Protein AF-A0A257M5D8-F1 (afdb_monomer_lite)

Foldseek 3Di:
DDDDDDDDDDDPDDDPDDDPPPPDPDDDDDDPPPDDDPDDPPPDDPDDDDDDDDDPDDDDDDPDDDDDDDDDDDDDDDDDDDDDDDDDDDDDDDDDDDDDDDDDDDDDDDDDDPDPDDPVVVVLVVLQVVLCVVQVHPDRDDLVRLLVSLCVAPFFPDKDKDDLVVVVVVVVVCVVCCVVVVNSDDDWDDDVPWTWDWDDDPSIIMTTTGDVDHDPCSSVVVNSSRNNSVVND

Secondary structure (DSSP, 8-state):
------S----S----PPPS-----------TT-------TT----------------PPPP-----------------------PPPP----PPP-PPP-PPPPPPP-PPPPPPPPPHHHHHHHHHHHHHHHHHT-SS---HHHHHHHHTTSTTEEEEEEPPHHHHHHHHHHHHHHIIIIITTPPP-EEETTEEEEEEEETTEEEEEEESSSPPTTHHHHHHHHHHHHTT--

Sequence (233 aa):
MNTSRGIFETFPGQAPAASPFTVVPEPAPASPFAQARPDSPFAMADDTNGARALEPGKPAKLPDKRRVGDTPFQVADAKEGFGYGPQPAAPSTPVPVAQAAPAPPPAQAAAPAPQPTTPESDSFSIRQLELRAIFGVDREMNHDEIIQRSRALPGIRHIARVGTQDIAAIEAIKHVLANLGFGGGGLKLYAGSVPVDFIREGSVLLAVQTDGGFAPGVRETLMIVARELGRTA

pLDDT: mean 70.25, std 19.99, range [37.53, 95.88]

Radius of gyration: 39.6 Å; chains: 1; bounding box: 52×111×122 Å

Structure (mmCIF, N/CA/C/O backbone):
data_AF-A0A257M5D8-F1
#
_entry.id   AF-A0A257M5D8-F1
#
loop_
_atom_site.group_PDB
_atom_site.id
_atom_site.type_symbol
_atom_site.label_atom_id
_atom_site.label_alt_id
_atom_site.label_comp_id
_atom_site.label_asym_id
_atom_site.label_entity_id
_atom_site.label_seq_id
_atom_site.pdbx_PDB_ins_code
_atom_site.Cartn_x
_atom_site.Cartn_y
_atom_site.Cartn_z
_atom_site.occupancy
_atom_site.B_iso_or_equiv
_atom_site.auth_seq_id
_atom_site.auth_comp_id
_atom_site.auth_asym_id
_atom_site.auth_atom_id
_atom_site.pdbx_PDB_model_num
ATOM 1 N N . MET A 1 1 ? 10.918 26.665 -62.671 1.00 44.16 1 MET A N 1
ATOM 2 C CA . MET A 1 1 ? 12.134 25.869 -62.405 1.00 44.16 1 MET A CA 1
ATOM 3 C C . MET A 1 1 ? 11.890 25.057 -61.147 1.00 44.16 1 MET A C 1
ATOM 5 O O . MET A 1 1 ? 11.763 25.657 -60.093 1.00 44.16 1 MET A O 1
ATOM 9 N N . ASN A 1 2 ? 11.745 23.737 -61.262 1.00 40.31 2 ASN A N 1
ATOM 10 C CA . ASN A 1 2 ? 12.013 22.816 -60.159 1.00 40.31 2 ASN A CA 1
ATOM 11 C C . ASN A 1 2 ? 12.236 21.423 -60.750 1.00 40.31 2 ASN A C 1
ATOM 13 O O . ASN A 1 2 ? 11.319 20.793 -61.273 1.00 40.31 2 ASN A O 1
ATOM 17 N N . THR A 1 3 ? 13.494 21.010 -60.718 1.00 58.28 3 THR A N 1
ATOM 18 C CA . THR A 1 3 ? 13.998 19.725 -61.190 1.00 58.28 3 THR A CA 1
ATOM 19 C C . THR A 1 3 ? 14.661 19.040 -60.000 1.00 58.28 3 THR A C 1
ATOM 21 O O . THR A 1 3 ? 15.327 19.722 -59.223 1.00 58.28 3 THR A O 1
ATOM 24 N N . SER A 1 4 ? 14.540 17.707 -59.962 1.00 54.16 4 SER A N 1
ATOM 25 C CA . SER A 1 4 ? 15.299 16.707 -59.174 1.00 54.16 4 SER A CA 1
ATOM 26 C C . SER A 1 4 ? 14.447 16.049 -58.083 1.00 54.16 4 SER A C 1
ATOM 28 O O . SER A 1 4 ? 14.188 16.658 -57.057 1.00 54.16 4 SER A O 1
ATOM 30 N N . ARG A 1 5 ? 13.767 14.916 -58.324 1.00 59.12 5 ARG A N 1
ATOM 31 C CA . ARG A 1 5 ? 14.198 13.534 -58.671 1.00 59.12 5 ARG A CA 1
ATOM 32 C C . ARG A 1 5 ? 15.020 12.822 -57.588 1.00 59.12 5 ARG A C 1
ATOM 34 O O . ARG A 1 5 ? 16.150 13.206 -57.327 1.00 59.12 5 ARG A O 1
ATOM 41 N N . GLY A 1 6 ? 14.463 11.684 -57.158 1.00 52.34 6 GLY A N 1
ATOM 42 C CA . GLY A 1 6 ? 15.152 10.520 -56.589 1.00 52.34 6 GLY A CA 1
ATOM 43 C C . GLY A 1 6 ? 14.917 10.368 -55.093 1.00 52.34 6 GLY A C 1
ATOM 44 O O . GLY A 1 6 ? 15.298 11.288 -54.392 1.00 52.34 6 GLY A O 1
ATOM 45 N N . ILE A 1 7 ? 14.237 9.287 -54.652 1.00 63.44 7 ILE A N 1
ATOM 46 C CA . ILE A 1 7 ? 14.821 8.153 -53.874 1.00 63.44 7 ILE A CA 1
ATOM 47 C C . ILE A 1 7 ? 13.882 6.911 -53.819 1.00 63.44 7 ILE A C 1
ATOM 49 O O . ILE A 1 7 ? 14.322 5.842 -53.426 1.00 63.44 7 ILE A O 1
ATOM 53 N N . PHE A 1 8 ? 12.610 6.963 -54.238 1.00 55.31 8 PHE A N 1
ATOM 54 C CA . PHE A 1 8 ? 11.756 5.755 -54.230 1.00 55.31 8 PHE A CA 1
ATOM 55 C C . PHE A 1 8 ? 11.808 4.999 -55.564 1.00 55.31 8 PHE A C 1
ATOM 57 O O . PHE A 1 8 ? 10.882 5.044 -56.373 1.00 55.31 8 PHE A O 1
ATOM 64 N N . GLU A 1 9 ? 12.926 4.307 -55.791 1.00 54.81 9 GLU A N 1
ATOM 65 C CA . GLU A 1 9 ? 12.997 3.186 -56.731 1.00 54.81 9 GLU A CA 1
ATOM 66 C C . GLU A 1 9 ? 12.020 2.096 -56.277 1.00 54.81 9 GLU A C 1
ATOM 68 O O . GLU A 1 9 ? 12.191 1.446 -55.247 1.00 54.81 9 GLU A O 1
ATOM 73 N N . THR A 1 10 ? 10.949 1.928 -57.047 1.00 56.25 10 THR A N 1
ATOM 74 C CA . THR A 1 10 ? 9.997 0.831 -56.888 1.00 56.25 10 THR A CA 1
ATOM 75 C C . THR A 1 10 ? 10.552 -0.361 -57.661 1.00 56.25 10 THR A C 1
ATOM 77 O O . THR A 1 10 ? 10.589 -0.325 -58.889 1.00 56.25 10 THR A O 1
ATOM 80 N N . PHE A 1 11 ? 11.010 -1.401 -56.964 1.00 55.12 11 PHE A N 1
ATOM 81 C CA . PHE A 1 11 ? 11.394 -2.669 -57.588 1.00 55.12 11 PHE A CA 1
ATOM 82 C C . PHE A 1 11 ? 10.134 -3.451 -58.004 1.00 55.12 11 PHE A C 1
ATOM 84 O O . PHE A 1 11 ? 9.315 -3.771 -57.139 1.00 55.12 11 PHE A O 1
ATOM 91 N N . PRO A 1 12 ? 9.955 -3.817 -59.286 1.00 50.91 12 PRO A N 1
ATOM 92 C CA . PRO A 1 12 ? 8.919 -4.754 -59.692 1.00 50.91 12 PRO A CA 1
ATOM 93 C C . PRO A 1 12 ? 9.495 -6.173 -59.626 1.00 50.91 12 PRO A C 1
ATOM 95 O O . PRO A 1 12 ? 10.298 -6.559 -60.472 1.00 50.91 12 PRO A O 1
ATOM 98 N N . GLY A 1 13 ? 9.117 -6.962 -58.617 1.00 57.31 13 GLY A N 1
ATOM 99 C CA . GLY A 1 13 ? 9.567 -8.359 -58.587 1.00 57.31 13 GLY A CA 1
ATOM 100 C C . GLY A 1 13 ? 9.387 -9.167 -57.309 1.00 57.31 13 GLY A C 1
ATOM 101 O O . GLY A 1 13 ? 9.921 -10.270 -57.248 1.00 57.31 13 GLY A O 1
ATOM 102 N N . GLN A 1 14 ? 8.659 -8.689 -56.298 1.00 51.28 14 GLN A N 1
ATOM 103 C CA . GLN A 1 14 ? 8.419 -9.493 -55.101 1.00 51.28 14 GLN A CA 1
ATOM 104 C C . GLN A 1 14 ? 7.029 -10.129 -55.162 1.00 51.28 14 GLN A C 1
ATOM 106 O O . GLN A 1 14 ? 6.007 -9.463 -55.012 1.00 51.28 14 GLN A O 1
ATOM 111 N N . ALA A 1 15 ? 7.017 -11.436 -55.431 1.00 60.66 15 ALA A N 1
ATOM 112 C CA . ALA A 1 15 ? 5.861 -12.303 -55.252 1.00 60.66 15 ALA A CA 1
ATOM 113 C C . ALA A 1 15 ? 5.271 -12.117 -53.840 1.00 60.66 15 ALA A C 1
ATOM 115 O O . ALA A 1 15 ? 6.028 -11.816 -52.911 1.00 60.66 15 ALA A O 1
ATOM 116 N N . PRO A 1 16 ? 3.950 -12.295 -53.647 1.00 55.34 16 PRO A N 1
ATOM 117 C CA . PRO A 1 16 ? 3.344 -12.158 -52.332 1.00 55.34 16 PRO A CA 1
ATOM 118 C C . PRO A 1 16 ? 3.965 -13.190 -51.388 1.00 55.34 16 PRO A C 1
ATOM 120 O O . PRO A 1 16 ? 3.694 -14.387 -51.478 1.00 55.34 16 PRO A O 1
ATOM 123 N N . ALA A 1 17 ? 4.831 -12.715 -50.493 1.00 56.09 17 ALA A N 1
ATOM 124 C CA . ALA A 1 17 ? 5.284 -13.489 -49.358 1.00 56.09 17 ALA A CA 1
ATOM 125 C C . ALA A 1 17 ? 4.043 -13.830 -48.532 1.00 56.09 17 ALA A C 1
ATOM 127 O O . ALA A 1 17 ? 3.308 -12.943 -48.091 1.00 56.09 17 ALA A O 1
ATOM 128 N N . ALA A 1 18 ? 3.795 -15.131 -48.407 1.00 54.94 18 ALA A N 1
ATOM 129 C CA . ALA A 1 18 ? 2.727 -15.694 -47.611 1.00 54.94 18 ALA A CA 1
ATOM 130 C C . ALA A 1 18 ? 2.693 -15.031 -46.229 1.00 54.94 18 ALA A C 1
ATOM 132 O O . ALA A 1 18 ? 3.709 -14.909 -45.542 1.00 54.94 18 ALA A O 1
ATOM 133 N N . SER A 1 19 ? 1.506 -14.578 -45.847 1.00 53.59 19 SER A N 1
ATOM 134 C CA . SER A 1 19 ? 1.235 -14.002 -44.542 1.00 53.59 19 SER A CA 1
ATOM 135 C C . SER A 1 19 ? 1.663 -14.979 -43.432 1.00 53.59 19 SER A C 1
ATOM 137 O O . SER A 1 19 ? 1.206 -16.124 -43.430 1.00 53.59 19 SER A O 1
ATOM 139 N N . PRO A 1 20 ? 2.472 -14.555 -42.444 1.00 61.31 20 PRO A N 1
ATOM 140 C CA . PRO A 1 20 ? 2.874 -15.406 -41.318 1.00 61.31 20 PRO A CA 1
ATOM 141 C C . PRO A 1 20 ? 1.740 -15.646 -40.302 1.00 61.31 20 PRO A C 1
ATOM 143 O O . PRO A 1 20 ? 1.939 -16.326 -39.304 1.00 61.31 20 PRO A O 1
ATOM 146 N N . PHE A 1 21 ? 0.538 -15.119 -40.558 1.00 55.75 21 PHE A N 1
ATOM 147 C CA . PHE A 1 21 ? -0.659 -15.296 -39.730 1.00 55.75 21 PHE A CA 1
ATOM 148 C C . PHE A 1 21 ? -1.606 -16.361 -40.291 1.00 55.75 21 PHE A C 1
ATOM 150 O O . PHE A 1 21 ? -2.826 -16.215 -40.236 1.00 55.75 21 PHE A O 1
ATOM 157 N N . THR A 1 22 ? -1.057 -17.447 -40.838 1.00 55.44 22 THR A N 1
ATOM 158 C CA . THR A 1 22 ? -1.880 -18.634 -41.081 1.00 55.44 22 THR A CA 1
ATOM 159 C C . THR A 1 22 ? -2.106 -19.311 -39.735 1.00 55.44 22 THR A C 1
ATOM 161 O O . THR A 1 22 ? -1.244 -20.027 -39.232 1.00 55.44 22 THR A O 1
ATOM 164 N N . VAL A 1 23 ? -3.265 -19.040 -39.133 1.00 59.44 23 VAL A N 1
ATOM 165 C CA . VAL A 1 23 ? -3.806 -19.828 -38.026 1.00 59.44 23 VAL A CA 1
ATOM 166 C C . VAL A 1 23 ? -4.033 -21.235 -38.566 1.00 59.44 23 VAL A C 1
ATOM 168 O O . VAL A 1 23 ? -5.001 -21.496 -39.278 1.00 59.44 23 VAL A O 1
ATOM 171 N N . VAL A 1 24 ? -3.095 -22.130 -38.272 1.00 60.81 24 VAL A N 1
ATOM 172 C CA . VAL A 1 24 ? -3.308 -23.570 -38.377 1.00 60.81 24 VAL A CA 1
ATOM 173 C C . VAL A 1 24 ? -4.378 -23.917 -37.338 1.00 60.81 24 VAL A C 1
ATOM 175 O O . VAL A 1 24 ? -4.155 -23.650 -36.156 1.00 60.81 24 VAL A O 1
ATOM 178 N N . PRO A 1 25 ? -5.540 -24.476 -37.718 1.00 56.19 25 PRO A N 1
ATOM 179 C CA . PRO A 1 25 ? -6.415 -25.110 -36.748 1.00 56.19 25 PRO A CA 1
ATOM 180 C C . PRO A 1 25 ? -5.698 -26.361 -36.235 1.00 56.19 25 PRO A C 1
ATOM 182 O O . PRO A 1 25 ? -5.670 -27.405 -36.886 1.00 56.19 25 PRO A O 1
ATOM 185 N N . GLU A 1 26 ? -5.050 -26.211 -35.085 1.00 48.19 26 GLU A N 1
ATOM 186 C CA . GLU A 1 26 ? -4.488 -27.304 -34.304 1.00 48.19 26 GLU A CA 1
ATOM 187 C C . GLU A 1 26 ? -5.628 -28.263 -33.915 1.00 48.19 26 GLU A C 1
ATOM 189 O O . GLU A 1 26 ? -6.635 -27.819 -33.351 1.00 48.19 26 GLU A O 1
ATOM 194 N N . PRO A 1 27 ? -5.539 -29.567 -34.234 1.00 64.31 27 PRO A N 1
ATOM 195 C CA . PRO A 1 27 ? -6.496 -30.532 -33.722 1.00 64.31 27 PRO A CA 1
ATOM 196 C C . PRO A 1 27 ? -6.338 -30.598 -32.203 1.00 64.31 27 PRO A C 1
ATOM 198 O O . PRO A 1 27 ? -5.251 -30.865 -31.696 1.00 64.31 27 PRO A O 1
ATOM 201 N N . ALA A 1 28 ? -7.437 -30.337 -31.498 1.00 56.94 28 ALA A N 1
ATOM 202 C CA . ALA A 1 28 ? -7.511 -30.326 -30.046 1.00 56.94 28 ALA A CA 1
ATOM 203 C C . ALA A 1 28 ? -6.742 -31.510 -29.424 1.00 56.94 28 ALA A C 1
ATOM 205 O O . ALA A 1 28 ? -7.083 -32.665 -29.707 1.00 56.94 28 ALA A O 1
ATOM 206 N N . PRO A 1 29 ? -5.749 -31.273 -28.546 1.00 63.53 29 PRO A N 1
ATOM 207 C CA . PRO A 1 29 ? -5.238 -32.337 -27.706 1.00 63.53 29 PRO A CA 1
ATOM 208 C C . PRO A 1 29 ? -6.370 -32.769 -26.773 1.00 63.53 29 PRO A C 1
ATOM 210 O O . PRO A 1 29 ? -6.861 -31.996 -25.946 1.00 63.53 29 PRO A O 1
ATOM 213 N N . ALA A 1 30 ? -6.808 -34.017 -26.943 1.00 60.34 30 ALA A N 1
ATOM 214 C CA . ALA A 1 30 ? -7.707 -34.692 -26.027 1.00 60.34 30 ALA A CA 1
ATOM 215 C C . ALA A 1 30 ? -7.214 -34.466 -24.593 1.00 60.34 30 ALA A C 1
ATOM 217 O O . ALA A 1 30 ? -6.089 -34.820 -24.241 1.00 60.34 30 ALA A O 1
ATOM 218 N N . SER A 1 31 ? -8.053 -33.828 -23.779 1.00 63.50 31 SER A N 1
ATOM 219 C CA . SER A 1 31 ? -7.769 -33.579 -22.374 1.00 63.50 31 SER A CA 1
ATOM 220 C C . SER A 1 31 ? -7.485 -34.909 -21.660 1.00 63.50 31 SER A C 1
ATOM 222 O O . SER A 1 31 ? -8.378 -35.756 -21.600 1.00 63.50 31 SER A O 1
ATOM 224 N N . PRO A 1 32 ? -6.304 -35.109 -21.049 1.00 58.75 32 PRO A N 1
ATOM 225 C CA . PRO A 1 32 ? -6.019 -36.322 -20.278 1.00 58.75 32 PRO A CA 1
ATOM 226 C C . PRO A 1 32 ? -6.748 -36.362 -18.922 1.00 58.75 32 PRO A C 1
ATOM 228 O O . PRO A 1 32 ? -6.609 -37.326 -18.178 1.00 58.75 32 PRO A O 1
ATOM 231 N N . PHE A 1 33 ? -7.539 -35.337 -18.590 1.00 54.94 33 PHE A N 1
ATOM 232 C CA . PHE A 1 33 ? -8.283 -35.251 -17.329 1.00 54.94 33 PHE A CA 1
ATOM 233 C C . PHE A 1 33 ? -9.731 -35.749 -17.415 1.00 54.94 33 PHE A C 1
ATOM 235 O O . PHE A 1 33 ? -10.426 -35.777 -16.404 1.00 54.94 33 PHE A O 1
ATOM 242 N N . ALA A 1 34 ? -10.181 -36.222 -18.580 1.00 58.09 34 ALA A N 1
ATOM 243 C CA . ALA A 1 34 ? -11.451 -36.932 -18.711 1.00 58.09 34 ALA A CA 1
ATOM 244 C C . ALA A 1 34 ? -11.256 -38.450 -18.530 1.00 58.09 34 ALA A C 1
ATOM 246 O O . ALA A 1 34 ? -11.542 -39.246 -19.420 1.00 58.09 34 ALA A O 1
ATOM 247 N N . GLN A 1 35 ? -10.760 -38.858 -17.361 1.00 55.59 35 GLN A N 1
ATOM 248 C CA . GLN A 1 35 ? -10.938 -40.217 -16.849 1.00 55.59 35 GLN A CA 1
ATOM 249 C C . GLN A 1 35 ? -11.392 -40.124 -15.394 1.00 55.59 35 GLN A C 1
ATOM 251 O O . GLN A 1 35 ? -10.588 -40.080 -14.464 1.00 55.59 35 GLN A O 1
ATOM 256 N N . ALA A 1 36 ? -12.712 -40.092 -15.209 1.00 54.97 36 ALA A N 1
ATOM 257 C CA . ALA A 1 36 ? -13.331 -40.416 -13.936 1.00 54.97 36 ALA A CA 1
ATOM 258 C C . ALA A 1 36 ? -12.977 -41.873 -13.602 1.00 54.97 36 ALA A C 1
ATOM 260 O O . ALA A 1 36 ? -13.492 -42.804 -14.219 1.00 54.97 36 ALA A O 1
ATOM 261 N N . ARG A 1 37 ? -12.045 -42.065 -12.665 1.00 54.44 37 ARG A N 1
ATOM 262 C CA . ARG A 1 37 ? -11.790 -43.358 -12.024 1.00 54.44 37 ARG A CA 1
ATOM 263 C C . ARG A 1 37 ? -12.775 -43.507 -10.859 1.00 54.44 37 ARG A C 1
ATOM 265 O O . ARG A 1 37 ? -12.681 -42.712 -9.924 1.00 54.44 37 ARG A O 1
ATOM 272 N N . PRO A 1 38 ? -13.701 -44.478 -10.882 1.00 56.31 38 PRO A N 1
ATOM 273 C CA . PRO A 1 38 ? -14.687 -44.670 -9.826 1.00 56.31 38 PRO A CA 1
ATOM 274 C C . PRO A 1 38 ? -14.182 -45.653 -8.758 1.00 56.31 38 PRO A C 1
ATOM 276 O O . PRO A 1 38 ? -14.872 -46.608 -8.443 1.00 56.31 38 PRO A O 1
ATOM 279 N N . ASP A 1 39 ? -12.986 -45.437 -8.204 1.00 56.16 39 ASP A N 1
ATOM 280 C CA . ASP A 1 39 ? -12.453 -46.284 -7.123 1.00 56.16 39 ASP A CA 1
ATOM 281 C C . ASP A 1 39 ? -11.541 -45.471 -6.192 1.00 56.16 39 ASP A C 1
ATOM 283 O O . ASP A 1 39 ? -10.323 -45.648 -6.144 1.00 56.16 39 ASP A O 1
ATOM 287 N N . SER A 1 40 ? -12.136 -44.527 -5.457 1.00 51.88 40 SER A N 1
ATOM 288 C CA . SER A 1 40 ? -11.481 -43.895 -4.308 1.00 51.88 40 SER A CA 1
ATOM 289 C C . SER A 1 40 ? -12.259 -44.224 -3.027 1.00 51.88 40 SER A C 1
ATOM 291 O O . SER A 1 40 ? -13.410 -43.804 -2.898 1.00 51.88 40 SER A O 1
ATOM 293 N N . PRO A 1 41 ? -11.656 -44.937 -2.056 1.00 64.31 41 PRO A N 1
ATOM 294 C CA . PRO A 1 41 ? -12.305 -45.379 -0.816 1.00 64.31 41 PRO A CA 1
ATOM 295 C C . PRO A 1 41 ? -12.487 -44.264 0.233 1.00 64.31 41 PRO A C 1
ATOM 297 O O . PRO A 1 41 ? -12.767 -44.547 1.394 1.00 64.31 41 PRO A O 1
ATOM 300 N N . PHE A 1 42 ? -12.333 -42.995 -0.154 1.00 53.72 42 PHE A N 1
ATOM 301 C CA . PHE A 1 42 ? -12.483 -41.832 0.729 1.00 53.72 42 PHE A CA 1
ATOM 302 C C . PHE A 1 42 ? -13.721 -40.981 0.414 1.00 53.72 42 PHE A C 1
ATOM 304 O O . PHE A 1 42 ? -13.812 -39.840 0.865 1.00 53.72 42 PHE A O 1
ATOM 311 N N . ALA A 1 43 ? -14.697 -41.529 -0.319 1.00 51.28 43 ALA A N 1
ATOM 312 C CA . ALA A 1 43 ? -16.034 -40.948 -0.413 1.00 51.28 43 ALA A CA 1
ATOM 313 C C . ALA A 1 43 ? -16.760 -41.094 0.940 1.00 51.28 43 ALA A C 1
ATOM 315 O O . ALA A 1 43 ? -17.568 -41.997 1.148 1.00 51.28 43 ALA A O 1
ATOM 316 N N . MET A 1 44 ? -16.424 -40.220 1.890 1.00 50.66 44 MET A N 1
ATOM 317 C CA . MET A 1 44 ? -17.220 -39.999 3.093 1.00 50.66 44 MET A CA 1
ATOM 318 C C . MET A 1 44 ? -18.527 -39.318 2.676 1.00 50.66 44 MET A C 1
ATOM 320 O O . MET A 1 44 ? -18.525 -38.164 2.262 1.00 50.66 44 MET A O 1
ATOM 324 N N . ALA A 1 45 ? -19.589 -40.119 2.733 1.00 49.47 45 ALA A N 1
ATOM 325 C CA . ALA A 1 45 ? -21.005 -39.800 2.872 1.00 49.47 45 ALA A CA 1
ATOM 326 C C . ALA A 1 45 ? -21.418 -38.322 2.733 1.00 49.47 45 ALA A C 1
ATOM 328 O O . ALA A 1 45 ? -21.213 -37.502 3.627 1.00 49.47 45 ALA A O 1
ATOM 329 N N . ASP A 1 46 ? -22.131 -38.050 1.642 1.00 44.81 46 ASP A N 1
ATOM 330 C CA . ASP A 1 46 ? -23.216 -37.075 1.630 1.00 44.81 46 ASP A CA 1
ATOM 331 C C . ASP A 1 46 ? -24.381 -37.710 2.411 1.00 44.81 46 ASP A C 1
ATOM 333 O O . ASP A 1 46 ? -25.011 -38.657 1.937 1.00 44.81 46 ASP A O 1
ATOM 337 N N . ASP A 1 47 ? -24.595 -37.274 3.654 1.00 50.19 47 ASP A N 1
ATOM 338 C CA . ASP A 1 47 ? -25.744 -37.676 4.468 1.00 50.19 47 ASP A CA 1
ATOM 339 C C . ASP A 1 47 ? -26.739 -36.516 4.471 1.00 50.19 47 ASP A C 1
ATOM 341 O O . ASP A 1 47 ? -26.669 -35.561 5.253 1.00 50.19 47 ASP A O 1
ATOM 345 N N . THR A 1 48 ? -27.645 -36.567 3.501 1.00 50.09 48 THR A N 1
ATOM 346 C CA . THR A 1 48 ? -28.847 -35.754 3.506 1.00 50.09 48 THR A CA 1
ATOM 347 C C . THR A 1 48 ? -29.865 -36.392 4.452 1.00 50.09 48 THR A C 1
ATOM 349 O O . THR A 1 48 ? -30.233 -37.551 4.293 1.00 50.09 48 THR A O 1
ATOM 352 N N . ASN A 1 49 ? -30.448 -35.549 5.307 1.00 43.62 49 ASN A N 1
ATOM 353 C CA . ASN A 1 49 ? -31.790 -35.689 5.880 1.00 43.62 49 ASN A CA 1
ATOM 354 C C . ASN A 1 49 ? -31.931 -36.464 7.209 1.00 43.62 49 ASN A C 1
ATOM 356 O O . ASN A 1 49 ? -32.157 -37.669 7.261 1.00 43.62 49 ASN A O 1
ATOM 360 N N . GLY A 1 50 ? -31.974 -35.700 8.304 1.00 37.53 50 GLY A N 1
ATOM 361 C CA . GLY A 1 50 ? -32.402 -36.170 9.618 1.00 37.53 50 GLY A CA 1
ATOM 362 C C . GLY A 1 50 ? -32.952 -35.030 10.467 1.00 37.53 50 GLY A C 1
ATOM 363 O O . GLY A 1 50 ? -32.267 -34.507 11.341 1.00 37.53 50 GLY A O 1
ATOM 364 N N . ALA A 1 51 ? -34.202 -34.640 10.218 1.00 47.97 51 ALA A N 1
ATOM 365 C CA . ALA A 1 51 ? -34.964 -33.801 11.130 1.00 47.97 51 ALA A CA 1
ATOM 366 C C . ALA A 1 51 ? -35.031 -34.456 12.524 1.00 47.97 51 ALA A C 1
ATOM 368 O O . ALA A 1 51 ? -35.706 -35.467 12.722 1.00 47.97 51 ALA A O 1
ATOM 369 N N . ARG A 1 52 ? -34.371 -33.843 13.510 1.00 45.25 52 ARG A N 1
ATOM 370 C CA . ARG A 1 52 ? -34.702 -33.997 14.929 1.00 45.25 52 ARG A CA 1
ATOM 371 C C . ARG A 1 52 ? -34.796 -32.620 15.571 1.00 45.25 52 ARG A C 1
ATOM 373 O O . ARG A 1 52 ? -33.799 -31.990 15.897 1.00 45.25 52 ARG A O 1
ATOM 380 N N . ALA A 1 53 ? -36.037 -32.180 15.745 1.00 50.03 53 ALA A N 1
ATOM 381 C CA . ALA A 1 53 ? -36.408 -31.226 16.775 1.00 50.03 53 ALA A CA 1
ATOM 382 C C . ALA A 1 53 ? -36.065 -31.807 18.158 1.00 50.03 53 ALA A C 1
ATOM 384 O O . ALA A 1 53 ? -36.322 -32.989 18.372 1.00 50.03 53 ALA A O 1
ATOM 385 N N . LEU A 1 54 ? -35.473 -30.978 19.028 1.00 52.28 54 LEU A N 1
ATOM 386 C CA . LEU A 1 54 ? -35.285 -31.048 20.497 1.00 52.28 54 LEU A CA 1
ATOM 387 C C . LEU A 1 54 ? -34.269 -29.918 20.801 1.00 52.28 54 LEU A C 1
ATOM 389 O O . LEU A 1 54 ? -33.188 -29.937 20.232 1.00 52.28 54 LEU A O 1
ATOM 393 N N . GLU A 1 55 ? -34.421 -28.889 21.627 1.00 49.38 55 GLU A N 1
ATOM 394 C CA . GLU A 1 55 ? -35.406 -28.388 22.587 1.00 49.38 55 GLU A CA 1
ATOM 395 C C . GLU A 1 55 ? -34.890 -26.972 22.964 1.00 49.38 55 GLU A C 1
ATOM 397 O O . GLU A 1 55 ? -33.690 -26.827 23.233 1.00 49.38 55 GLU A O 1
ATOM 402 N N . PRO A 1 56 ? -35.718 -25.915 22.994 1.00 50.66 56 PRO A N 1
ATOM 403 C CA . PRO A 1 56 ? -35.317 -24.603 23.491 1.00 50.66 56 PRO A CA 1
ATOM 404 C C . PRO A 1 56 ? -35.498 -24.555 25.015 1.00 50.66 56 PRO A C 1
ATOM 406 O O . PRO A 1 56 ? -36.623 -24.482 25.495 1.00 50.66 56 PRO A O 1
ATOM 409 N N . GLY A 1 57 ? -34.414 -24.560 25.801 1.00 54.22 57 GLY A N 1
ATOM 410 C CA . GLY A 1 57 ? -34.561 -24.302 27.242 1.00 54.22 57 GLY A CA 1
ATOM 411 C C . GLY A 1 57 ? -33.518 -24.887 28.184 1.00 54.22 57 GLY A C 1
ATOM 412 O O . GLY A 1 57 ? -33.865 -25.660 29.073 1.00 54.22 57 GLY A O 1
ATOM 413 N N . LYS A 1 58 ? -32.253 -24.459 28.092 1.00 48.69 58 LYS A N 1
ATOM 414 C CA . LYS A 1 58 ? -31.319 -24.592 29.227 1.00 48.69 58 LYS A CA 1
ATOM 415 C C . LYS A 1 58 ? -30.532 -23.296 29.444 1.00 48.69 58 LYS A C 1
ATOM 417 O O . LYS A 1 58 ? -29.604 -23.034 28.683 1.00 48.69 58 LYS A O 1
ATOM 422 N N . PRO A 1 59 ? -30.857 -22.488 30.474 1.00 55.19 59 PRO A N 1
ATOM 423 C CA . PRO A 1 59 ? -29.977 -21.410 30.901 1.00 55.19 59 PRO A CA 1
ATOM 424 C C . PRO A 1 59 ? -28.712 -22.020 31.513 1.00 55.19 59 PRO A C 1
ATOM 426 O O . PRO A 1 59 ? -28.770 -22.765 32.497 1.00 55.19 59 PRO A O 1
ATOM 429 N N . ALA A 1 60 ? -27.559 -21.721 30.917 1.00 48.38 60 ALA A N 1
ATOM 430 C CA . ALA A 1 60 ? -26.273 -22.008 31.532 1.00 48.38 60 ALA A CA 1
ATOM 431 C C . ALA A 1 60 ? -26.172 -21.205 32.839 1.00 48.38 60 ALA A C 1
ATOM 433 O O . ALA A 1 60 ? -26.309 -19.982 32.855 1.00 48.38 60 ALA A O 1
ATOM 434 N N . LYS A 1 61 ? -26.000 -21.929 33.946 1.00 50.44 61 LYS A N 1
ATOM 435 C CA . LYS A 1 61 ? -25.918 -21.398 35.306 1.00 50.44 61 LYS A CA 1
ATOM 436 C C . LYS A 1 61 ? -24.724 -20.449 35.447 1.00 50.44 61 LYS A C 1
ATOM 438 O O . LYS A 1 61 ? -23.578 -20.873 35.324 1.00 50.44 61 LYS A O 1
ATOM 443 N N . LEU A 1 62 ? -25.023 -19.198 35.787 1.00 52.97 62 LEU A N 1
ATOM 444 C CA . LEU A 1 62 ? -24.114 -18.267 36.453 1.00 52.97 62 LEU A CA 1
ATOM 445 C C . LEU A 1 62 ? -23.609 -18.892 37.768 1.00 52.97 62 LEU A C 1
ATOM 447 O O . LEU A 1 62 ? -24.435 -19.329 38.576 1.00 52.97 62 LEU A O 1
ATOM 451 N N . PRO A 1 63 ? -22.300 -18.892 38.055 1.00 54.09 63 PRO A N 1
ATOM 452 C CA . PRO A 1 63 ? -21.834 -18.935 39.430 1.00 54.09 63 PRO A CA 1
ATOM 453 C C . PRO A 1 63 ? -21.978 -17.537 40.053 1.00 54.09 63 PRO A C 1
ATOM 455 O O . PRO A 1 63 ? -21.237 -16.611 39.736 1.00 54.09 63 PRO A O 1
ATOM 458 N N . ASP A 1 64 ? -22.960 -17.400 40.941 1.00 44.72 64 ASP A N 1
ATOM 459 C CA . ASP A 1 64 ? -23.155 -16.242 41.813 1.00 44.72 64 ASP A CA 1
ATOM 460 C C . ASP A 1 64 ? -22.275 -16.377 43.079 1.00 44.72 64 ASP A C 1
ATOM 462 O O . ASP A 1 64 ? -22.138 -17.463 43.647 1.00 44.72 64 ASP A O 1
ATOM 466 N N . LYS A 1 65 ? -21.723 -15.242 43.525 1.00 45.84 65 LYS A N 1
ATOM 467 C CA . LYS A 1 65 ? -21.154 -14.937 44.856 1.00 45.84 65 LYS A CA 1
ATOM 468 C C . LYS A 1 65 ? -20.022 -15.805 45.432 1.00 45.84 65 LYS A C 1
ATOM 470 O O . LYS A 1 65 ? -20.243 -16.809 46.109 1.00 45.84 65 LYS A O 1
ATOM 475 N N . ARG A 1 66 ? -18.822 -15.205 45.475 1.00 45.91 66 ARG A N 1
ATOM 476 C CA . ARG A 1 66 ? -17.985 -15.212 46.692 1.00 45.91 66 ARG A CA 1
ATOM 477 C C . ARG A 1 66 ? -17.500 -13.807 47.064 1.00 45.91 66 ARG A C 1
ATOM 479 O O . ARG A 1 66 ? -16.682 -13.222 46.376 1.00 45.91 66 ARG A O 1
ATOM 486 N N . ARG A 1 67 ? -18.048 -13.354 48.196 1.00 42.62 67 ARG A N 1
ATOM 487 C CA . ARG A 1 67 ? -17.456 -12.565 49.290 1.00 42.62 67 ARG A CA 1
ATOM 488 C C . ARG A 1 67 ? -16.635 -11.315 48.953 1.00 42.62 67 ARG A C 1
ATOM 490 O O . ARG A 1 67 ? -15.453 -11.370 48.653 1.00 42.62 67 ARG A O 1
ATOM 497 N N . VAL A 1 68 ? -17.295 -10.190 49.224 1.00 46.66 68 VAL A N 1
ATOM 498 C CA . VAL A 1 68 ? -16.748 -9.032 49.943 1.00 46.66 68 VAL A CA 1
ATOM 499 C C . VAL A 1 68 ? -16.017 -9.496 51.213 1.00 46.66 68 VAL A C 1
ATOM 501 O O . VAL A 1 68 ? -16.575 -10.299 51.963 1.00 46.66 68 VAL A O 1
ATOM 504 N N . GLY A 1 69 ? -14.821 -8.961 51.464 1.00 42.62 69 GLY A N 1
ATOM 505 C CA . GLY A 1 69 ? -14.165 -9.015 52.774 1.00 42.62 69 GLY A CA 1
ATOM 506 C C . GLY A 1 69 ? -12.652 -9.215 52.708 1.00 42.62 69 GLY A C 1
ATOM 507 O O . GLY A 1 69 ? -12.199 -10.292 52.343 1.00 42.62 69 GLY A O 1
ATOM 508 N N . ASP A 1 70 ? -11.932 -8.177 53.137 1.00 44.06 70 ASP A N 1
ATOM 509 C CA . ASP A 1 70 ? -10.554 -8.176 53.647 1.00 44.06 70 ASP A CA 1
ATOM 510 C C . ASP A 1 70 ? -9.388 -8.116 52.650 1.00 44.06 70 ASP A C 1
ATOM 512 O O . ASP A 1 70 ? -8.804 -9.124 52.275 1.00 44.06 70 ASP A O 1
ATOM 516 N N . THR A 1 71 ? -8.944 -6.890 52.341 1.00 44.75 71 THR A N 1
ATOM 517 C CA . THR A 1 71 ? -7.513 -6.528 52.435 1.00 44.75 71 THR A CA 1
ATOM 518 C C . THR A 1 71 ? -7.329 -5.034 52.775 1.00 44.75 71 THR A C 1
ATOM 520 O O . THR A 1 71 ? -8.176 -4.214 52.420 1.00 44.75 71 THR A O 1
ATOM 523 N N . PRO A 1 72 ? -6.260 -4.669 53.517 1.00 52.41 72 PRO A N 1
ATOM 524 C CA . PRO A 1 72 ? -6.332 -3.745 54.647 1.00 52.41 72 PRO A CA 1
ATOM 525 C C . PRO A 1 72 ? -5.365 -2.558 54.496 1.00 52.41 72 PRO A C 1
ATOM 527 O O . PRO A 1 72 ? -4.365 -2.457 55.202 1.00 52.41 72 PRO A O 1
ATOM 530 N N . PHE A 1 73 ? -5.664 -1.642 53.579 1.00 44.41 73 PHE A N 1
ATOM 531 C CA . PHE A 1 73 ? -4.952 -0.365 53.487 1.00 44.41 73 PHE A CA 1
ATOM 532 C C . PHE A 1 73 ? -5.956 0.788 53.460 1.00 44.41 73 PHE A C 1
ATOM 534 O O . PHE A 1 73 ? -6.176 1.427 52.436 1.00 44.41 73 PHE A O 1
ATOM 541 N N . GLN A 1 74 ? -6.582 1.041 54.609 1.00 47.19 74 GLN A N 1
ATOM 542 C CA . GLN A 1 74 ? -7.141 2.353 54.925 1.00 47.19 74 GLN A CA 1
ATOM 543 C C . GLN A 1 74 ? -6.160 3.056 55.858 1.00 47.19 74 GLN A C 1
ATOM 545 O O . GLN A 1 74 ? -5.973 2.646 57.001 1.00 47.19 74 GLN A O 1
ATOM 550 N N . VAL A 1 75 ? -5.523 4.108 55.349 1.00 46.47 75 VAL A N 1
ATOM 551 C CA . VAL A 1 75 ? -4.773 5.069 56.156 1.00 46.47 75 VAL A CA 1
ATOM 552 C C . VAL A 1 75 ? -5.550 6.382 56.142 1.00 46.47 75 VAL A C 1
ATOM 554 O O . VAL A 1 75 ? -5.578 7.086 55.140 1.00 46.47 75 VAL A O 1
ATOM 557 N N . ALA A 1 76 ? -6.211 6.598 57.279 1.00 42.22 76 ALA A N 1
ATOM 558 C CA . ALA A 1 76 ? -6.486 7.836 58.006 1.00 42.22 76 ALA A CA 1
ATOM 559 C C . ALA A 1 76 ? -6.978 9.099 57.268 1.00 42.22 76 ALA A C 1
ATOM 561 O O . ALA A 1 76 ? -6.235 9.788 56.573 1.00 42.22 76 ALA A O 1
ATOM 562 N N . ASP A 1 77 ? -8.224 9.448 57.607 1.00 41.16 77 ASP A N 1
ATOM 563 C CA . ASP A 1 77 ? -8.705 10.770 58.026 1.00 41.16 77 ASP A CA 1
ATOM 564 C C . ASP A 1 77 ? -7.660 11.895 58.146 1.00 41.16 77 ASP A C 1
ATOM 566 O O . ASP A 1 77 ? -6.841 11.925 59.069 1.00 41.16 77 ASP A O 1
ATOM 570 N N . ALA A 1 78 ? -7.821 12.913 57.297 1.00 49.22 78 ALA A N 1
ATOM 571 C CA . ALA A 1 78 ? -7.456 14.287 57.614 1.00 49.22 78 ALA A CA 1
ATOM 572 C C . ALA A 1 78 ? -8.741 15.068 57.927 1.00 49.22 78 ALA A C 1
ATOM 574 O O . ALA A 1 78 ? -9.553 15.407 57.070 1.00 49.22 78 ALA A O 1
ATOM 575 N N . LYS A 1 79 ? -8.889 15.260 59.228 1.00 41.44 79 LYS A N 1
ATOM 576 C CA . LYS A 1 79 ? -9.859 16.020 60.001 1.00 41.44 79 LYS A CA 1
ATOM 577 C C . LYS A 1 79 ? -9.866 17.528 59.662 1.00 41.44 79 LYS A C 1
ATOM 579 O O . LYS A 1 79 ? -8.815 18.096 59.393 1.00 41.44 79 LYS A O 1
ATOM 584 N N . GLU A 1 80 ? -11.054 18.133 59.821 1.00 44.62 80 GLU A N 1
ATOM 585 C CA . GLU A 1 80 ? -11.363 19.579 59.972 1.00 44.62 80 GLU A CA 1
ATOM 586 C C . GLU A 1 80 ? -11.212 20.474 58.716 1.00 44.62 80 GLU A C 1
ATOM 588 O O . GLU A 1 80 ? -10.229 20.419 58.003 1.00 44.62 80 GLU A O 1
ATOM 593 N N . GLY A 1 81 ? -12.137 21.370 58.359 1.00 40.25 81 GLY A N 1
ATOM 594 C CA . GLY A 1 81 ? -13.276 21.914 59.083 1.00 40.25 81 GLY A CA 1
ATOM 595 C C . GLY A 1 81 ? -14.170 22.780 58.181 1.00 40.25 81 GLY A C 1
ATOM 596 O O . GLY A 1 81 ? -13.813 23.181 57.077 1.00 40.25 81 GLY A O 1
ATOM 597 N N . PHE A 1 82 ? -15.375 23.002 58.692 1.00 37.72 82 PHE A N 1
ATOM 598 C CA . PHE A 1 82 ? -16.495 23.745 58.126 1.00 37.72 82 PHE A CA 1
ATOM 599 C C . PHE A 1 82 ? -16.211 25.250 57.965 1.00 37.72 82 PHE A C 1
ATOM 601 O O . PHE A 1 82 ? -15.544 25.840 58.810 1.00 37.72 82 PHE A O 1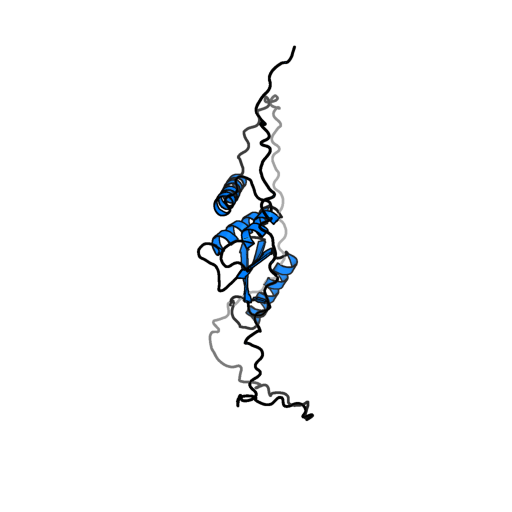
ATOM 608 N N . GLY A 1 83 ? -16.841 25.905 56.979 1.00 39.94 83 GLY A N 1
ATOM 609 C CA . GLY A 1 83 ? -16.969 27.368 56.965 1.00 39.94 83 GLY A CA 1
ATOM 610 C C . GLY A 1 83 ? -17.555 27.952 55.677 1.00 39.94 83 GLY A C 1
ATOM 611 O O . GLY A 1 83 ? -16.868 28.051 54.670 1.00 39.94 83 GLY A O 1
ATOM 612 N N . TYR A 1 84 ? -18.828 28.347 55.727 1.00 45.34 84 TYR A N 1
ATOM 613 C CA . TYR A 1 84 ? -19.556 29.092 54.692 1.00 45.34 84 TYR A CA 1
ATOM 614 C C . TYR A 1 84 ? -19.095 30.559 54.601 1.00 45.34 84 TYR A C 1
ATOM 616 O O . TYR A 1 84 ? -18.880 31.190 55.633 1.00 45.34 84 TYR A O 1
ATOM 624 N N . GLY A 1 85 ? -19.095 31.143 53.395 1.00 38.12 85 GLY A N 1
ATOM 625 C CA . GLY A 1 85 ? -19.168 32.601 53.210 1.00 38.12 85 GLY A CA 1
ATOM 626 C C . GLY A 1 85 ? -18.604 33.111 51.871 1.00 38.12 85 GLY A C 1
ATOM 627 O O . GLY A 1 85 ? -17.462 32.792 51.554 1.00 38.12 85 GLY A O 1
ATOM 628 N N . PRO A 1 86 ? -19.358 33.898 51.074 1.00 50.38 86 PRO A N 1
ATOM 629 C CA . PRO A 1 86 ? -18.884 34.444 49.802 1.00 50.38 86 PRO A CA 1
ATOM 630 C C . PRO A 1 86 ? -18.005 35.681 50.031 1.00 50.38 86 PRO A C 1
ATOM 632 O O . PRO A 1 86 ? -18.381 36.577 50.788 1.00 50.38 86 PRO A O 1
ATOM 635 N N . GLN A 1 87 ? -16.858 35.762 49.350 1.00 50.69 87 GLN A N 1
ATOM 636 C CA . GLN A 1 87 ? -15.965 36.920 49.434 1.00 50.69 87 GLN A CA 1
ATOM 637 C C . GLN A 1 87 ? -16.119 37.835 48.197 1.00 50.69 87 GLN A C 1
ATOM 639 O O . GLN A 1 87 ? -15.995 37.353 47.070 1.00 50.69 87 GLN A O 1
ATOM 644 N N . PRO A 1 88 ? -16.426 39.135 48.389 1.00 48.94 88 PRO A N 1
ATOM 645 C CA . PRO A 1 88 ? -16.745 40.082 47.321 1.00 48.94 88 PRO A CA 1
ATOM 646 C C . PRO A 1 88 ? -15.524 40.700 46.620 1.00 48.94 88 PRO A C 1
ATOM 648 O O . PRO A 1 88 ? -14.400 40.690 47.119 1.00 48.94 88 PRO A O 1
ATOM 651 N N . ALA A 1 89 ? -15.819 41.269 45.447 1.00 47.88 89 ALA A N 1
ATOM 652 C CA . ALA A 1 89 ? -14.940 42.001 44.543 1.00 47.88 89 ALA A CA 1
ATOM 653 C C . ALA A 1 89 ? -14.193 43.175 45.201 1.00 47.88 89 ALA A C 1
ATOM 655 O O . ALA A 1 89 ? -14.759 43.909 46.011 1.00 47.88 89 ALA A O 1
ATOM 656 N N . ALA A 1 90 ? -12.951 43.397 44.762 1.00 44.34 90 ALA A N 1
ATOM 657 C CA . ALA A 1 90 ? -12.167 44.590 45.067 1.00 44.34 90 ALA A CA 1
ATOM 658 C C . ALA A 1 90 ? -12.003 45.491 43.818 1.00 44.34 90 ALA A C 1
ATOM 660 O O . ALA A 1 90 ? -11.990 44.967 42.700 1.00 44.34 90 ALA A O 1
ATOM 661 N N . PRO A 1 91 ? -11.888 46.826 43.983 1.00 46.22 91 PRO A N 1
ATOM 662 C CA . PRO A 1 91 ? -12.039 47.812 42.917 1.00 46.22 91 PRO A CA 1
ATOM 663 C C . PRO A 1 91 ? -10.719 48.377 42.352 1.00 46.22 91 PRO A C 1
ATOM 665 O O . PRO A 1 91 ? -9.680 48.395 43.003 1.00 46.22 91 PRO A O 1
ATOM 668 N N . SER A 1 92 ? -10.854 48.870 41.119 1.00 46.12 92 SER A N 1
ATOM 669 C CA . SER A 1 92 ? -10.143 49.909 40.353 1.00 46.12 92 SER A CA 1
ATOM 670 C C . SER A 1 92 ? -8.863 50.561 40.907 1.00 46.12 92 SER A C 1
ATOM 672 O O . SER A 1 92 ? -8.890 51.233 41.936 1.00 46.12 92 SER A O 1
ATOM 674 N N . THR A 1 93 ? -7.810 50.590 40.079 1.00 52.78 93 THR A N 1
ATOM 675 C CA . THR A 1 93 ? -6.819 51.683 40.056 1.00 52.78 93 THR A CA 1
ATOM 676 C C . THR A 1 93 ? -6.799 52.364 38.675 1.00 52.78 93 THR A C 1
ATOM 678 O O . THR A 1 93 ? -6.859 51.681 37.651 1.00 52.78 93 THR A O 1
ATOM 681 N N . PRO A 1 94 ? -6.783 53.711 38.617 1.00 54.34 94 PRO A N 1
ATOM 682 C CA . PRO A 1 94 ? -6.893 54.471 37.375 1.00 54.34 94 PRO A CA 1
ATOM 683 C C . PRO A 1 94 ? -5.569 54.557 36.604 1.00 54.34 94 PRO A C 1
ATOM 685 O O . PRO A 1 94 ? -4.495 54.751 37.171 1.00 54.34 94 PRO A O 1
ATOM 688 N N . VAL A 1 95 ? -5.692 54.463 35.281 1.00 54.47 95 VAL A N 1
ATOM 689 C CA . VAL A 1 95 ? -4.628 54.649 34.290 1.00 54.47 95 VAL A CA 1
ATOM 690 C C . VAL A 1 95 ? -4.299 56.147 34.182 1.00 54.47 95 VAL A C 1
ATOM 692 O O . VAL A 1 95 ? -5.213 56.935 33.923 1.00 54.47 95 VAL A O 1
ATOM 695 N N . PRO A 1 96 ? -3.041 56.589 34.350 1.00 50.41 96 PRO A N 1
ATOM 696 C CA . PRO A 1 96 ? -2.668 57.958 34.024 1.00 50.41 96 PRO A CA 1
ATOM 697 C C . PRO A 1 96 ? -2.623 58.141 32.502 1.00 50.41 96 PRO A C 1
ATOM 699 O O . PRO A 1 96 ? -1.927 57.428 31.780 1.00 50.41 96 PRO A O 1
ATOM 702 N N . VAL A 1 97 ? -3.392 59.119 32.029 1.00 50.19 97 VAL A N 1
ATOM 703 C CA . VAL A 1 97 ? -3.450 59.563 30.635 1.00 50.19 97 VAL A CA 1
ATOM 704 C C . VAL A 1 97 ? -2.141 60.287 30.312 1.00 50.19 97 VAL A C 1
ATOM 706 O O . VAL A 1 97 ? -1.907 61.394 30.795 1.00 50.19 97 VAL A O 1
ATOM 709 N N . ALA A 1 98 ? -1.270 59.654 29.526 1.00 45.09 98 ALA A N 1
ATOM 710 C CA . ALA A 1 98 ? -0.074 60.288 28.985 1.00 45.09 98 ALA A CA 1
ATOM 711 C C . ALA A 1 98 ? -0.391 60.942 27.633 1.00 45.09 98 ALA A C 1
ATOM 713 O O . ALA A 1 98 ? -1.068 60.378 26.776 1.00 45.09 98 ALA A O 1
ATOM 714 N N . GLN A 1 99 ? 0.086 62.175 27.516 1.00 46.16 99 GLN A N 1
ATOM 715 C CA . GLN A 1 99 ? -0.176 63.161 26.478 1.00 46.16 99 GLN A CA 1
ATOM 716 C C . GLN A 1 99 ? 0.212 62.701 25.068 1.00 46.16 99 GLN A C 1
ATOM 718 O O . GLN A 1 99 ? 1.219 62.030 24.856 1.00 46.16 99 GLN A O 1
ATOM 723 N N . ALA A 1 100 ? -0.589 63.149 24.100 1.00 50.53 100 ALA A N 1
ATOM 724 C CA . ALA A 1 100 ? -0.316 63.053 22.677 1.00 50.53 100 ALA A CA 1
ATOM 725 C C . ALA A 1 100 ? 0.959 63.825 22.294 1.00 50.53 100 ALA A C 1
ATOM 727 O O . ALA A 1 100 ? 1.126 64.991 22.656 1.00 50.53 100 ALA A O 1
ATOM 728 N N . ALA A 1 101 ? 1.814 63.176 21.505 1.00 48.84 101 ALA A N 1
ATOM 729 C CA . ALA A 1 101 ? 2.955 63.761 20.811 1.00 48.84 101 ALA A CA 1
ATOM 730 C C . ALA A 1 101 ? 2.931 63.315 19.327 1.00 48.84 101 ALA A C 1
ATOM 732 O O . ALA A 1 101 ? 2.287 62.315 19.004 1.00 48.84 101 ALA A O 1
ATOM 733 N N . PRO A 1 102 ? 3.544 64.092 18.415 1.00 47.12 102 PRO A N 1
ATOM 734 C CA . PRO A 1 102 ? 3.075 64.272 17.042 1.00 47.12 102 PRO A CA 1
ATOM 735 C C . PRO A 1 102 ? 3.485 63.163 16.061 1.00 47.12 102 PRO A C 1
ATOM 737 O O . PRO A 1 102 ? 4.466 62.451 16.256 1.00 47.12 102 PRO A O 1
ATOM 740 N N . ALA A 1 103 ? 2.703 63.055 14.983 1.00 56.38 103 ALA A N 1
ATOM 741 C CA . ALA A 1 103 ? 2.824 62.066 13.917 1.00 56.38 103 ALA A CA 1
ATOM 742 C C . ALA A 1 103 ? 4.189 62.104 13.193 1.00 56.38 103 ALA A C 1
ATOM 744 O O . ALA A 1 103 ? 4.639 63.188 12.811 1.00 56.38 103 ALA A O 1
ATOM 745 N N . PRO A 1 104 ? 4.822 60.945 12.925 1.00 59.97 104 PRO A N 1
ATOM 746 C CA . PRO A 1 104 ? 5.953 60.868 12.011 1.00 59.97 104 PRO A CA 1
ATOM 747 C C . PRO A 1 104 ? 5.492 60.911 10.534 1.00 59.97 104 PRO A C 1
ATOM 749 O O . PRO A 1 104 ? 4.383 60.470 10.218 1.00 59.97 104 PRO A O 1
ATOM 752 N N . PRO A 1 105 ? 6.322 61.443 9.615 1.00 62.19 105 PRO A N 1
ATOM 753 C CA . PRO A 1 105 ? 6.026 61.523 8.181 1.00 62.19 105 PRO A CA 1
ATOM 754 C C . PRO A 1 105 ? 5.983 60.133 7.510 1.00 62.19 105 PRO A C 1
ATOM 756 O O . PRO A 1 105 ? 6.523 59.170 8.060 1.00 62.19 105 PRO A O 1
ATOM 759 N N . PRO A 1 106 ? 5.359 60.001 6.320 1.00 53.59 106 PRO A N 1
ATOM 760 C CA . PRO A 1 106 ? 5.188 58.714 5.653 1.00 53.59 106 PRO A CA 1
ATOM 761 C C . PRO A 1 106 ? 6.544 58.111 5.269 1.00 53.59 106 PRO A C 1
ATOM 763 O O . PRO A 1 106 ? 7.285 58.665 4.456 1.00 53.59 106 PRO A O 1
ATOM 766 N N . ALA A 1 107 ? 6.858 56.956 5.856 1.00 52.91 107 ALA A N 1
ATOM 767 C CA . ALA A 1 107 ? 7.984 56.139 5.441 1.00 52.91 107 ALA A CA 1
ATOM 768 C C . ALA A 1 107 ? 7.725 55.581 4.033 1.00 52.91 107 ALA A C 1
ATOM 770 O O . ALA A 1 107 ? 6.646 55.071 3.729 1.00 52.91 107 ALA A O 1
ATOM 771 N N . GLN A 1 108 ? 8.737 55.717 3.181 1.00 57.16 108 GLN A N 1
ATOM 772 C CA . GLN A 1 108 ? 8.791 55.191 1.823 1.00 57.16 108 GLN A CA 1
ATOM 773 C C . GLN A 1 108 ? 8.494 53.687 1.815 1.00 57.16 108 GLN A C 1
ATOM 775 O O . GLN A 1 108 ? 8.960 52.949 2.683 1.00 57.16 108 GLN A O 1
ATOM 780 N N . ALA A 1 109 ? 7.717 53.248 0.822 1.00 56.53 109 ALA A N 1
ATOM 781 C CA . ALA A 1 109 ? 7.385 51.850 0.599 1.00 56.53 109 ALA A CA 1
ATOM 782 C C . ALA A 1 109 ? 8.664 51.000 0.534 1.00 56.53 109 ALA A C 1
ATOM 784 O O . ALA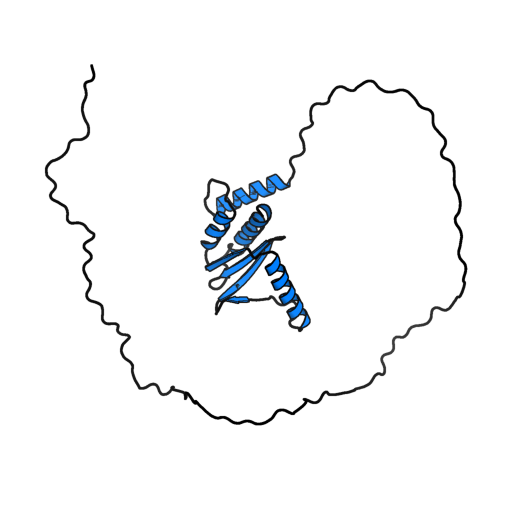 A 1 109 ? 9.440 51.089 -0.417 1.00 56.53 109 ALA A O 1
ATOM 785 N N . ALA A 1 110 ? 8.875 50.179 1.562 1.00 54.56 110 ALA A N 1
ATOM 786 C CA . ALA A 1 110 ? 9.859 49.115 1.523 1.00 54.56 110 ALA A CA 1
ATOM 787 C C . ALA A 1 110 ? 9.453 48.122 0.425 1.00 54.56 110 ALA A C 1
ATOM 789 O O . ALA A 1 110 ? 8.300 47.690 0.360 1.00 54.56 110 ALA A O 1
ATOM 790 N N . ALA A 1 111 ? 10.405 47.777 -0.443 1.00 59.75 111 ALA A N 1
ATOM 791 C CA . ALA A 1 111 ? 10.271 46.670 -1.379 1.00 59.75 111 ALA A CA 1
ATOM 792 C C . ALA A 1 111 ? 9.830 45.398 -0.627 1.00 59.75 111 ALA A C 1
ATOM 794 O O . ALA A 1 111 ? 10.270 45.194 0.511 1.00 59.75 111 ALA A O 1
ATOM 795 N N . PRO A 1 112 ? 8.974 44.543 -1.219 1.00 56.34 112 PRO A N 1
ATOM 796 C CA . PRO A 1 112 ? 8.540 43.323 -0.558 1.00 56.34 112 PRO A CA 1
ATOM 797 C C . PRO A 1 112 ? 9.768 42.464 -0.250 1.00 56.34 112 PRO A C 1
ATOM 799 O O . PRO A 1 112 ? 10.495 42.046 -1.151 1.00 56.34 112 PRO A O 1
ATOM 802 N N . ALA A 1 113 ? 10.008 42.233 1.040 1.00 59.75 113 ALA A N 1
ATOM 803 C CA . ALA A 1 113 ? 10.978 41.252 1.488 1.00 59.75 113 ALA A CA 1
ATOM 804 C C . ALA A 1 113 ? 10.619 39.887 0.866 1.00 59.75 113 ALA A C 1
ATOM 806 O O . ALA A 1 113 ? 9.428 39.556 0.803 1.00 59.75 113 ALA A O 1
ATOM 807 N N . PRO A 1 114 ? 11.603 39.096 0.400 1.00 58.94 114 PRO A N 1
ATOM 808 C CA . PRO A 1 114 ? 11.342 37.749 -0.082 1.00 58.94 114 PRO A CA 1
ATOM 809 C C . PRO A 1 114 ? 10.664 36.959 1.038 1.00 58.94 114 PRO A C 1
ATOM 811 O O . PRO A 1 114 ? 11.207 36.814 2.134 1.00 58.94 114 PRO A O 1
ATOM 814 N N . GLN A 1 115 ? 9.440 36.505 0.774 1.00 59.44 115 GLN A N 1
ATOM 815 C CA . GLN A 1 115 ? 8.724 35.636 1.694 1.00 59.44 115 GLN A CA 1
ATOM 816 C C . GLN A 1 115 ? 9.550 34.356 1.896 1.00 59.44 115 GLN A C 1
ATOM 818 O O . GLN A 1 115 ? 10.067 33.816 0.914 1.00 59.44 115 GLN A O 1
ATOM 823 N N . PRO A 1 116 ? 9.695 33.862 3.136 1.00 59.72 116 PRO A N 1
ATOM 824 C CA . PRO A 1 116 ? 10.341 32.582 3.376 1.00 59.72 116 PRO A CA 1
ATOM 825 C C . PRO A 1 116 ? 9.550 31.489 2.654 1.00 59.72 116 PRO A C 1
ATOM 827 O O . PRO A 1 116 ? 8.354 31.313 2.894 1.00 59.72 116 PRO A O 1
ATOM 830 N N . THR A 1 117 ? 10.217 30.769 1.755 1.00 58.94 117 THR A N 1
ATOM 831 C CA . THR A 1 117 ? 9.696 29.543 1.153 1.00 58.94 117 THR A CA 1
ATOM 832 C C . THR A 1 117 ? 9.367 28.572 2.278 1.00 58.94 117 THR A C 1
ATOM 834 O O . THR A 1 117 ? 10.227 28.202 3.078 1.00 58.94 117 THR A O 1
ATOM 837 N N . THR A 1 118 ? 8.097 28.209 2.388 1.00 58.53 118 THR A N 1
ATOM 838 C CA . THR A 1 118 ? 7.607 27.254 3.375 1.00 58.53 118 THR A CA 1
ATOM 839 C C . THR A 1 118 ? 8.310 25.900 3.187 1.00 58.53 118 THR A C 1
ATOM 841 O O . THR A 1 118 ? 8.335 25.382 2.069 1.00 58.53 118 THR A O 1
ATOM 844 N N . PRO A 1 119 ? 8.836 25.275 4.258 1.00 62.03 119 PRO A N 1
ATOM 845 C CA . PRO A 1 119 ? 9.585 24.008 4.182 1.00 62.03 119 PRO A CA 1
ATOM 846 C C . PRO A 1 119 ? 8.756 22.807 3.674 1.00 62.03 119 PRO A C 1
ATOM 848 O O . PRO A 1 119 ? 9.293 21.738 3.375 1.00 62.03 119 PRO A O 1
ATOM 851 N N . GLU A 1 120 ? 7.435 22.960 3.554 1.00 61.88 120 GLU A N 1
ATOM 852 C CA . GLU A 1 120 ? 6.547 21.935 3.001 1.00 61.88 120 GLU A CA 1
ATOM 853 C C . GLU A 1 120 ? 6.713 21.740 1.485 1.00 61.88 120 GLU A C 1
ATOM 855 O O . GLU A 1 120 ? 6.570 20.611 1.005 1.00 61.88 120 GLU A O 1
ATOM 860 N N . SER A 1 121 ? 7.072 22.792 0.735 1.00 63.97 121 SER A N 1
ATOM 861 C CA . SER A 1 121 ? 7.295 22.704 -0.720 1.00 63.97 121 SER A CA 1
ATOM 862 C C . SER A 1 121 ? 8.518 21.860 -1.079 1.00 63.97 121 SER A C 1
ATOM 864 O O . SER A 1 121 ? 8.482 21.089 -2.043 1.00 63.97 121 SER A O 1
ATOM 866 N N . ASP A 1 122 ? 9.581 21.950 -0.280 1.00 74.94 122 ASP A N 1
ATOM 867 C CA . ASP A 1 122 ? 10.809 21.185 -0.511 1.00 74.94 122 ASP A CA 1
ATOM 868 C C . ASP A 1 122 ? 10.560 19.696 -0.265 1.00 74.94 122 ASP A C 1
ATOM 870 O O . ASP A 1 122 ? 10.883 18.852 -1.101 1.00 74.94 122 ASP A O 1
ATOM 874 N N . SER A 1 123 ? 9.869 19.370 0.832 1.00 79.81 123 SER A N 1
ATOM 875 C CA . SER A 1 123 ? 9.498 17.991 1.172 1.00 79.81 123 SER A CA 1
ATOM 876 C C . SER A 1 123 ? 8.619 17.334 0.102 1.00 79.81 123 SER A C 1
ATOM 878 O O . SER A 1 123 ? 8.697 16.126 -0.111 1.00 79.81 123 SER A O 1
ATOM 880 N N . PHE A 1 124 ? 7.766 18.112 -0.563 1.00 80.06 124 PHE A N 1
ATOM 881 C CA . PHE A 1 124 ? 6.932 17.641 -1.668 1.00 80.06 124 PHE A CA 1
ATOM 882 C C . PHE A 1 124 ? 7.750 17.372 -2.933 1.00 80.06 124 PHE A C 1
ATOM 884 O O . PHE A 1 124 ? 7.650 16.292 -3.513 1.00 80.06 124 PHE A O 1
ATOM 891 N N . SER A 1 125 ? 8.591 18.329 -3.324 1.00 84.44 125 SER A N 1
ATOM 892 C CA . SER A 1 125 ? 9.439 18.205 -4.513 1.00 84.44 125 SER A CA 1
ATOM 893 C C . SER A 1 125 ? 10.364 16.992 -4.402 1.00 84.44 125 SER A C 1
ATOM 895 O O . SER A 1 125 ? 10.554 16.263 -5.375 1.00 84.44 125 SER A O 1
ATOM 897 N N . ILE A 1 126 ? 10.867 16.726 -3.191 1.00 88.00 126 ILE A N 1
ATOM 898 C CA . ILE A 1 126 ? 11.668 15.539 -2.880 1.00 88.00 126 ILE A CA 1
ATOM 899 C C . ILE A 1 126 ? 10.844 14.256 -3.052 1.00 88.00 126 ILE A C 1
ATOM 901 O O . ILE A 1 126 ? 11.298 13.350 -3.739 1.00 88.00 126 ILE A O 1
ATOM 905 N N . ARG A 1 127 ? 9.619 14.172 -2.518 1.00 87.69 127 ARG A N 1
ATOM 906 C CA . ARG A 1 127 ? 8.775 12.967 -2.666 1.00 87.69 127 ARG A CA 1
ATOM 907 C C . ARG A 1 127 ? 8.363 12.696 -4.108 1.00 87.69 127 ARG A C 1
ATOM 909 O O . ARG A 1 127 ? 8.404 11.553 -4.553 1.00 87.69 127 ARG A O 1
ATOM 916 N N . GLN A 1 128 ? 7.987 13.726 -4.863 1.00 90.06 128 GLN A N 1
ATOM 917 C CA . GLN A 1 128 ? 7.702 13.568 -6.290 1.00 90.06 128 GLN A CA 1
ATOM 918 C C . GLN A 1 128 ? 8.946 13.105 -7.048 1.00 90.06 128 GLN A C 1
ATOM 920 O O . GLN A 1 128 ? 8.847 12.239 -7.915 1.00 90.06 128 GLN A O 1
ATOM 925 N N . LEU A 1 129 ? 10.128 13.615 -6.691 1.00 91.56 129 LEU A N 1
ATOM 926 C CA . LEU A 1 129 ? 11.392 13.131 -7.238 1.00 91.56 129 LEU A CA 1
ATOM 927 C C . LEU A 1 129 ? 11.659 11.661 -6.866 1.00 91.56 129 LEU A C 1
ATOM 929 O O . LEU A 1 129 ? 12.066 10.891 -7.733 1.00 91.56 129 LEU A O 1
ATOM 933 N N . GLU A 1 130 ? 11.385 11.249 -5.627 1.00 91.56 130 GLU A N 1
ATOM 934 C CA . GLU A 1 130 ? 11.497 9.853 -5.180 1.00 91.56 130 GLU A CA 1
ATOM 935 C C . GLU A 1 130 ? 10.552 8.938 -5.961 1.00 91.56 130 GLU A C 1
ATOM 937 O O . GLU A 1 130 ? 10.988 7.925 -6.504 1.00 91.56 130 GLU A O 1
ATOM 942 N N . LEU A 1 131 ? 9.275 9.304 -6.095 1.00 92.50 131 LEU A N 1
ATOM 943 C CA . LEU A 1 131 ? 8.314 8.508 -6.858 1.00 92.50 131 LEU A CA 1
ATOM 944 C C . LEU A 1 131 ? 8.708 8.422 -8.336 1.00 92.50 131 LEU A C 1
ATOM 946 O O . LEU A 1 131 ? 8.600 7.356 -8.944 1.00 92.50 131 LEU A O 1
ATOM 950 N N . ARG A 1 132 ? 9.201 9.521 -8.913 1.00 92.88 132 ARG A N 1
ATOM 951 C CA . ARG A 1 132 ? 9.741 9.564 -10.279 1.00 92.88 132 ARG A CA 1
ATOM 952 C C . ARG A 1 132 ? 10.927 8.624 -10.448 1.00 92.88 132 ARG A C 1
ATOM 954 O O . ARG A 1 132 ? 10.974 7.888 -11.431 1.00 92.88 132 ARG A O 1
ATOM 961 N N . ALA A 1 133 ? 11.840 8.595 -9.481 1.00 92.00 133 ALA A N 1
ATOM 962 C CA . ALA A 1 133 ? 12.971 7.676 -9.484 1.00 92.00 133 ALA A CA 1
ATOM 963 C C . ALA A 1 133 ? 12.522 6.210 -9.347 1.00 92.00 133 ALA A C 1
ATOM 965 O O . ALA A 1 133 ? 12.987 5.361 -10.104 1.00 92.00 133 ALA A O 1
ATOM 966 N N . ILE A 1 134 ? 11.583 5.919 -8.440 1.00 91.81 134 ILE A N 1
ATOM 967 C CA . ILE A 1 134 ? 11.062 4.564 -8.189 1.00 91.81 134 ILE A CA 1
ATOM 968 C C . ILE A 1 134 ? 10.337 4.013 -9.418 1.00 91.81 134 ILE A C 1
ATOM 970 O O . ILE A 1 134 ? 10.534 2.861 -9.799 1.00 91.81 134 ILE A O 1
ATOM 974 N N . PHE A 1 135 ? 9.493 4.830 -10.049 1.00 92.88 135 PHE A N 1
ATOM 975 C CA . PHE A 1 135 ? 8.668 4.398 -11.174 1.00 92.88 135 PHE A CA 1
ATOM 976 C C . PHE A 1 135 ? 9.284 4.682 -12.551 1.00 92.88 135 PHE A C 1
ATOM 978 O O . PHE A 1 135 ? 8.652 4.370 -13.566 1.00 92.88 135 PHE A O 1
ATOM 985 N N . GLY A 1 136 ? 10.484 5.268 -12.598 1.00 91.50 136 GLY A N 1
ATOM 986 C CA . GLY A 1 136 ? 11.190 5.612 -13.833 1.00 91.50 136 GLY A CA 1
ATOM 987 C C . GLY A 1 136 ? 10.430 6.620 -14.699 1.00 91.50 136 GLY A C 1
ATOM 988 O O . GLY A 1 136 ? 10.288 6.409 -15.902 1.00 91.50 136 GLY A O 1
ATOM 989 N N . VAL A 1 137 ? 9.884 7.678 -14.090 1.00 92.31 137 VAL A N 1
ATOM 990 C CA . VAL A 1 137 ? 9.063 8.698 -14.766 1.00 92.31 137 VAL A CA 1
ATOM 991 C C . VAL A 1 137 ? 9.762 10.054 -14.738 1.00 92.31 137 VAL A C 1
ATOM 993 O O . VAL A 1 137 ? 10.291 10.482 -13.718 1.00 92.31 137 VAL A O 1
ATOM 996 N N . ASP A 1 138 ? 9.750 10.764 -15.861 1.00 90.44 138 ASP A N 1
ATOM 997 C CA . ASP A 1 138 ? 10.386 12.075 -16.022 1.00 90.44 138 ASP A CA 1
ATOM 998 C C . ASP A 1 138 ? 9.476 13.258 -15.648 1.00 90.44 138 ASP A C 1
ATOM 1000 O O . ASP A 1 138 ? 9.975 14.361 -15.433 1.00 90.44 138 ASP A O 1
ATOM 1004 N N . ARG A 1 139 ? 8.172 13.027 -15.488 1.00 91.56 139 ARG A N 1
ATOM 1005 C CA . ARG A 1 139 ? 7.157 14.010 -15.078 1.00 91.56 139 ARG A CA 1
ATOM 1006 C C . ARG A 1 139 ? 6.579 13.739 -13.686 1.00 91.56 139 ARG A C 1
ATOM 1008 O O . ARG A 1 139 ? 6.677 12.628 -13.174 1.00 91.56 139 ARG A O 1
ATOM 1015 N N . GLU A 1 140 ? 5.940 14.749 -13.101 1.00 89.75 140 GLU A N 1
ATOM 1016 C CA . GLU A 1 140 ? 5.101 14.572 -11.907 1.00 89.75 140 GLU A CA 1
ATOM 1017 C C . GLU A 1 140 ? 3.915 13.651 -12.215 1.00 89.75 140 GLU A C 1
ATOM 1019 O O . GLU A 1 140 ? 3.365 13.681 -13.321 1.00 89.75 140 GLU A O 1
ATOM 1024 N N . MET A 1 141 ? 3.538 12.820 -11.244 1.00 89.81 141 MET A N 1
ATOM 1025 C CA . MET A 1 141 ? 2.467 11.834 -11.410 1.00 89.81 141 MET A CA 1
ATOM 1026 C C . MET A 1 141 ? 1.195 12.263 -10.690 1.00 89.81 141 MET A C 1
ATOM 1028 O O . MET A 1 141 ? 1.237 12.727 -9.548 1.00 89.81 141 MET A O 1
ATOM 1032 N N . ASN A 1 142 ? 0.054 12.045 -11.347 1.00 90.88 142 ASN A N 1
ATOM 1033 C CA . ASN A 1 14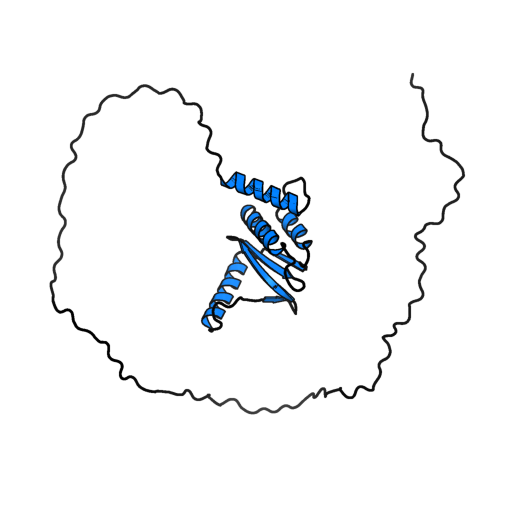2 ? -1.261 12.275 -10.748 1.00 90.88 142 ASN A CA 1
ATOM 1034 C C . ASN A 1 142 ? -1.706 11.088 -9.864 1.00 90.88 142 ASN A C 1
ATOM 1036 O O . ASN A 1 142 ? -1.176 9.983 -9.975 1.00 90.88 142 ASN A O 1
ATOM 1040 N N . HIS A 1 143 ? -2.725 11.294 -9.028 1.00 89.94 143 HIS A N 1
ATOM 1041 C CA . HIS A 1 143 ? -3.307 10.313 -8.107 1.00 89.94 143 HIS A CA 1
ATOM 1042 C C . HIS A 1 143 ? -3.566 8.943 -8.756 1.00 89.94 143 HIS A C 1
ATOM 1044 O O . HIS A 1 143 ? -3.091 7.916 -8.266 1.00 89.94 143 HIS A O 1
ATOM 1050 N N . ASP A 1 144 ? -4.279 8.929 -9.885 1.00 91.81 144 ASP A N 1
ATOM 1051 C CA . ASP A 1 144 ? -4.619 7.693 -10.595 1.00 91.81 144 ASP A CA 1
ATOM 1052 C C . ASP A 1 144 ? -3.384 7.003 -11.177 1.00 91.81 144 ASP A C 1
ATOM 1054 O O . ASP A 1 144 ? -3.274 5.779 -11.121 1.00 91.81 144 ASP A O 1
ATOM 1058 N N . GLU A 1 145 ? -2.417 7.776 -11.685 1.00 92.62 145 GLU A N 1
ATOM 1059 C CA . GLU A 1 145 ? -1.160 7.230 -12.202 1.00 92.62 145 GLU A CA 1
ATOM 1060 C C . GLU A 1 145 ? -0.336 6.590 -11.081 1.00 92.62 145 GLU A C 1
ATOM 1062 O O . GLU A 1 145 ? 0.208 5.499 -11.270 1.00 92.62 145 GLU A O 1
ATOM 1067 N N . ILE A 1 146 ? -0.286 7.226 -9.906 1.00 93.81 146 ILE A N 1
ATOM 1068 C CA . ILE A 1 146 ? 0.407 6.702 -8.725 1.00 93.81 146 ILE A CA 1
ATOM 1069 C C . ILE A 1 146 ? -0.234 5.380 -8.288 1.00 93.81 146 ILE A C 1
ATOM 1071 O O . ILE A 1 146 ? 0.477 4.387 -8.116 1.00 93.81 146 ILE A O 1
ATOM 1075 N N . ILE A 1 147 ? -1.564 5.317 -8.153 1.00 94.88 147 ILE A N 1
ATOM 1076 C CA . ILE A 1 147 ? -2.257 4.076 -7.766 1.00 94.88 147 ILE A CA 1
ATOM 1077 C C . ILE A 1 147 ? -2.056 2.985 -8.820 1.00 94.88 147 ILE A C 1
ATOM 1079 O O . ILE A 1 147 ? -1.764 1.836 -8.476 1.00 94.88 147 ILE A O 1
ATOM 1083 N N . GLN A 1 148 ? -2.168 3.335 -10.101 1.00 94.62 148 GLN A N 1
ATOM 1084 C CA . GLN A 1 148 ? -2.024 2.382 -11.194 1.00 94.62 148 GLN A CA 1
ATOM 1085 C C . GLN A 1 148 ? -0.609 1.799 -11.264 1.00 94.62 148 GLN A C 1
ATOM 1087 O O . GLN A 1 148 ? -0.458 0.591 -11.436 1.00 94.62 148 GLN A O 1
ATOM 1092 N N . ARG A 1 149 ? 0.432 2.617 -11.083 1.00 94.62 149 ARG A N 1
ATOM 1093 C CA . ARG A 1 149 ? 1.826 2.144 -11.045 1.00 94.62 149 ARG A CA 1
ATOM 1094 C C . ARG A 1 149 ? 2.138 1.363 -9.776 1.00 94.62 149 ARG A C 1
ATOM 1096 O O . ARG A 1 149 ? 2.859 0.373 -9.840 1.00 94.62 149 ARG A O 1
ATOM 1103 N N . SER A 1 150 ? 1.527 1.727 -8.651 1.00 94.88 150 SER A N 1
ATOM 1104 C CA . SER A 1 150 ? 1.675 0.984 -7.392 1.00 94.88 150 SER A CA 1
ATOM 1105 C C . SER A 1 150 ? 1.164 -0.461 -7.488 1.00 94.88 150 SER A C 1
ATOM 1107 O O . SER A 1 150 ? 1.666 -1.333 -6.786 1.00 94.88 150 SER A O 1
ATOM 1109 N N . ARG A 1 151 ? 0.209 -0.748 -8.388 1.00 94.94 151 ARG A N 1
ATOM 1110 C CA . ARG A 1 151 ? -0.252 -2.122 -8.691 1.00 94.94 151 ARG A CA 1
ATOM 1111 C C . ARG A 1 151 ? 0.797 -2.976 -9.394 1.00 94.94 151 ARG A C 1
ATOM 1113 O O . ARG A 1 151 ? 0.718 -4.193 -9.319 1.00 94.94 151 ARG A O 1
ATOM 1120 N N . ALA A 1 152 ? 1.749 -2.352 -10.084 1.00 94.50 152 ALA A N 1
ATOM 1121 C CA . ALA A 1 152 ? 2.832 -3.049 -10.769 1.00 94.50 152 ALA A CA 1
ATOM 1122 C C . ALA A 1 152 ? 4.010 -3.382 -9.834 1.00 94.50 152 ALA A C 1
ATOM 1124 O O . ALA A 1 152 ? 4.987 -3.984 -10.277 1.00 94.50 152 ALA A O 1
ATOM 1125 N N . LEU A 1 153 ? 3.944 -2.990 -8.553 1.00 94.94 153 LEU A N 1
ATOM 1126 C CA . LEU A 1 153 ? 4.982 -3.322 -7.584 1.00 94.94 153 LEU A CA 1
ATOM 1127 C C . LEU A 1 153 ? 5.008 -4.838 -7.306 1.00 94.94 153 LEU A C 1
ATOM 1129 O O . LEU A 1 153 ? 3.949 -5.464 -7.198 1.00 94.94 153 LEU A O 1
ATOM 1133 N N . PRO A 1 154 ? 6.200 -5.441 -7.137 1.00 93.75 154 PRO A N 1
ATOM 1134 C CA . PRO A 1 154 ? 6.321 -6.870 -6.867 1.00 93.75 154 PRO A CA 1
ATOM 1135 C C . PRO A 1 154 ? 5.529 -7.312 -5.627 1.00 93.75 154 PRO A C 1
ATOM 1137 O O . PRO A 1 154 ? 5.635 -6.714 -4.557 1.00 93.75 154 PRO A O 1
ATOM 1140 N N . GLY A 1 155 ? 4.750 -8.387 -5.762 1.00 91.56 155 GLY A N 1
ATOM 1141 C CA . GLY A 1 155 ? 3.961 -8.964 -4.667 1.00 91.56 155 GLY A CA 1
ATOM 1142 C C . GLY A 1 155 ? 2.624 -8.267 -4.385 1.00 91.56 155 GLY A C 1
ATOM 1143 O O . GLY A 1 155 ? 1.880 -8.734 -3.521 1.00 91.56 155 GLY A O 1
ATOM 1144 N N . ILE A 1 156 ? 2.278 -7.195 -5.108 1.00 94.62 156 ILE A N 1
ATOM 1145 C CA . ILE A 1 156 ? 0.977 -6.523 -4.994 1.00 94.62 156 ILE A CA 1
ATOM 1146 C C . ILE A 1 156 ? -0.011 -7.126 -5.996 1.00 94.62 156 ILE A C 1
ATOM 1148 O O . ILE A 1 156 ? 0.263 -7.179 -7.191 1.00 94.62 156 ILE A O 1
ATOM 1152 N N . ARG A 1 157 ? -1.184 -7.561 -5.519 1.00 93.25 157 ARG A N 1
ATOM 1153 C CA . ARG A 1 157 ? -2.300 -7.999 -6.380 1.00 93.25 157 ARG A CA 1
ATOM 1154 C C . ARG A 1 157 ? -3.318 -6.894 -6.591 1.00 93.25 157 ARG A C 1
ATOM 1156 O O . ARG A 1 157 ? -3.658 -6.555 -7.720 1.00 93.25 157 ARG A O 1
ATOM 1163 N N . HIS A 1 158 ? -3.798 -6.328 -5.489 1.00 94.88 158 HIS A N 1
ATOM 1164 C CA . HIS A 1 158 ? -4.779 -5.252 -5.509 1.00 94.88 158 HIS A CA 1
ATOM 1165 C C . HIS A 1 158 ? -4.369 -4.162 -4.534 1.00 94.88 158 HIS A C 1
ATOM 1167 O O . HIS A 1 158 ? -3.858 -4.434 -3.452 1.00 94.88 158 HIS A O 1
ATOM 1173 N N . ILE A 1 159 ? -4.615 -2.917 -4.924 1.00 95.44 159 ILE A N 1
ATOM 1174 C CA . ILE A 1 159 ? -4.432 -1.758 -4.063 1.00 95.44 159 ILE A CA 1
ATOM 1175 C C . ILE A 1 159 ? -5.529 -0.740 -4.341 1.00 95.44 159 ILE A C 1
ATOM 1177 O O . ILE A 1 159 ? -5.890 -0.483 -5.501 1.00 95.44 159 ILE A O 1
ATOM 1181 N N . ALA A 1 160 ? -6.054 -0.184 -3.257 1.00 95.31 160 ALA A N 1
ATOM 1182 C CA . ALA A 1 160 ? -7.048 0.870 -3.276 1.00 95.31 160 ALA A CA 1
ATOM 1183 C C . ALA A 1 160 ? -6.825 1.837 -2.112 1.00 95.31 160 ALA A C 1
ATOM 1185 O O . ALA A 1 160 ? -6.399 1.449 -1.020 1.00 95.31 160 ALA A O 1
ATOM 1186 N N . ARG A 1 161 ? -7.156 3.105 -2.350 1.00 94.69 161 ARG A N 1
ATOM 1187 C CA . ARG A 1 161 ? -7.304 4.089 -1.286 1.00 94.69 161 ARG A CA 1
ATOM 1188 C C . ARG A 1 161 ? -8.638 3.860 -0.586 1.00 94.69 161 ARG A C 1
ATOM 1190 O O . ARG A 1 161 ? -9.666 3.720 -1.241 1.00 94.69 161 ARG A O 1
ATOM 1197 N N . VAL A 1 162 ? -8.609 3.839 0.738 1.00 95.06 162 VAL A N 1
ATOM 1198 C CA . VAL A 1 162 ? -9.802 3.690 1.570 1.00 95.06 162 VAL A CA 1
ATOM 1199 C C . VAL A 1 162 ? -10.432 5.066 1.793 1.00 95.06 162 VAL A C 1
ATOM 1201 O O . VAL A 1 162 ? -9.723 6.035 2.085 1.00 95.06 162 VAL A O 1
ATOM 1204 N N . GLY A 1 163 ? -11.754 5.165 1.633 1.00 93.00 163 GLY A N 1
ATOM 1205 C CA . GLY A 1 163 ? -12.497 6.401 1.872 1.00 93.00 163 GLY A CA 1
ATOM 1206 C C . GLY A 1 163 ? -12.523 6.775 3.354 1.00 93.00 163 GLY A C 1
ATOM 1207 O O . GLY A 1 163 ? -12.426 5.918 4.226 1.00 93.00 163 GLY A O 1
ATOM 1208 N N . THR A 1 164 ? -12.688 8.058 3.673 1.00 91.50 164 THR A N 1
ATOM 1209 C CA . THR A 1 164 ? -12.701 8.548 5.067 1.00 91.50 164 THR A CA 1
ATOM 1210 C C . THR A 1 164 ? -13.779 7.897 5.936 1.00 91.50 164 THR A C 1
ATOM 1212 O O . THR A 1 164 ? -13.517 7.595 7.097 1.00 91.50 164 THR A O 1
ATOM 1215 N N . GLN A 1 165 ? -14.962 7.628 5.375 1.00 92.94 165 GLN A N 1
ATOM 1216 C CA . GLN A 1 165 ? -16.036 6.902 6.068 1.00 92.94 165 GLN A CA 1
ATOM 1217 C C . GLN A 1 165 ? -15.622 5.462 6.409 1.00 92.94 165 GLN A C 1
ATOM 1219 O O . GLN A 1 165 ? -15.816 4.997 7.531 1.00 92.94 165 GLN A O 1
ATOM 1224 N N . ASP A 1 166 ? -14.976 4.779 5.466 1.00 93.56 166 ASP A N 1
ATOM 1225 C CA . ASP A 1 166 ? -14.529 3.397 5.641 1.00 93.56 166 ASP A CA 1
ATOM 1226 C C . ASP A 1 166 ? -13.358 3.297 6.630 1.00 93.56 166 ASP A C 1
ATOM 1228 O O . ASP A 1 166 ? -13.267 2.331 7.388 1.00 93.56 166 ASP A O 1
ATOM 1232 N N . ILE A 1 167 ? -12.484 4.313 6.683 1.00 92.94 167 ILE A N 1
ATOM 1233 C CA . ILE A 1 167 ? -11.422 4.405 7.698 1.00 92.94 167 ILE A CA 1
ATOM 1234 C C . ILE A 1 167 ? -12.039 4.386 9.099 1.00 92.94 167 ILE A C 1
ATOM 1236 O O . ILE A 1 167 ? -11.608 3.593 9.939 1.00 92.94 167 ILE A O 1
ATOM 1240 N N . ALA A 1 168 ? -13.069 5.204 9.336 1.00 92.75 168 ALA A N 1
ATOM 1241 C CA . ALA A 1 168 ? -13.756 5.249 10.624 1.00 92.75 168 ALA A CA 1
ATOM 1242 C C . ALA A 1 168 ? -14.405 3.898 10.972 1.00 92.75 168 ALA A C 1
ATOM 1244 O O . ALA A 1 168 ? -14.325 3.450 12.116 1.00 92.75 168 ALA A O 1
ATOM 1245 N N . ALA A 1 169 ? -14.983 3.202 9.988 1.00 92.75 169 ALA A N 1
ATOM 1246 C CA . ALA A 1 169 ? -15.538 1.864 10.190 1.00 92.75 169 ALA A CA 1
ATOM 1247 C C . ALA A 1 169 ? -14.457 0.838 10.588 1.00 92.75 169 ALA A C 1
ATOM 1249 O O . ALA A 1 169 ? -14.644 0.073 11.536 1.00 92.75 169 ALA A O 1
ATOM 1250 N N . ILE A 1 170 ? -13.300 0.846 9.918 1.00 91.12 170 ILE A N 1
ATOM 1251 C CA . ILE A 1 170 ? -12.169 -0.038 10.246 1.00 91.12 170 ILE A CA 1
ATOM 1252 C C . ILE A 1 170 ? -11.640 0.252 11.656 1.00 91.12 170 ILE A C 1
ATOM 1254 O O . ILE A 1 170 ? -11.330 -0.676 12.408 1.00 91.12 170 ILE A O 1
ATOM 1258 N N . GLU A 1 171 ? -11.534 1.524 12.037 1.00 90.00 171 GLU A N 1
ATOM 1259 C CA . GLU A 1 171 ? -11.123 1.923 13.386 1.00 90.00 171 GLU A CA 1
ATOM 1260 C C . GLU A 1 171 ? -12.134 1.493 14.453 1.00 90.00 171 GLU A C 1
ATOM 1262 O O . GLU A 1 171 ? -11.735 0.956 15.489 1.00 90.00 171 GLU A O 1
ATOM 1267 N N . ALA A 1 172 ? -13.432 1.640 14.183 1.00 91.69 172 ALA A N 1
ATOM 1268 C CA . ALA A 1 172 ? -14.485 1.171 15.077 1.00 91.69 172 ALA A CA 1
ATOM 1269 C C . ALA A 1 172 ? -14.403 -0.350 15.292 1.00 91.69 172 ALA A C 1
ATOM 1271 O O . ALA A 1 172 ? -14.479 -0.815 16.431 1.00 91.69 172 ALA A O 1
ATOM 1272 N N . ILE A 1 173 ? -14.161 -1.127 14.229 1.00 90.31 173 ILE A N 1
ATOM 1273 C CA . ILE A 1 173 ? -13.960 -2.583 14.328 1.00 90.31 173 ILE A CA 1
ATOM 1274 C C . ILE A 1 173 ? -12.740 -2.903 15.201 1.00 90.31 173 ILE A C 1
ATOM 1276 O O . ILE A 1 173 ? -12.834 -3.742 16.098 1.00 90.31 173 ILE A O 1
ATOM 1280 N N . LYS A 1 174 ? -11.609 -2.213 14.996 1.00 89.00 174 LYS A N 1
ATOM 1281 C CA . LYS A 1 174 ? -10.407 -2.390 15.833 1.00 89.00 174 LYS A CA 1
ATOM 1282 C C . LYS A 1 174 ? -10.696 -2.114 17.309 1.00 89.00 174 LYS A C 1
ATOM 1284 O O . LYS A 1 174 ? -10.251 -2.873 18.167 1.00 89.00 174 LYS A O 1
ATOM 1289 N N . HIS A 1 175 ? -11.463 -1.067 17.602 1.00 89.69 175 HIS A N 1
ATOM 1290 C CA . HIS A 1 175 ? -11.837 -0.712 18.969 1.00 89.69 175 HIS A CA 1
ATOM 1291 C C . HIS A 1 175 ? -12.730 -1.778 19.623 1.00 89.69 175 HIS A C 1
ATOM 1293 O O . HIS A 1 175 ? -12.499 -2.169 20.767 1.00 89.69 175 HIS A O 1
ATOM 1299 N N . VAL A 1 176 ? -13.717 -2.307 18.892 1.00 90.56 176 VAL A N 1
ATOM 1300 C CA . VAL A 1 176 ? -14.567 -3.406 19.382 1.00 90.56 176 VAL A CA 1
ATOM 1301 C C . VAL A 1 176 ? -13.733 -4.655 19.678 1.00 90.56 176 VAL A C 1
ATOM 1303 O O . VAL A 1 176 ? -13.899 -5.254 20.738 1.00 90.56 176 VAL A O 1
ATOM 1306 N N . LEU A 1 177 ? -12.799 -5.021 18.795 1.00 88.19 177 LEU A N 1
ATOM 1307 C CA . LEU A 1 177 ? -11.919 -6.177 19.004 1.00 88.19 177 LEU A CA 1
ATOM 1308 C C . LEU A 1 177 ? -11.015 -6.014 20.232 1.00 88.19 177 LEU A C 1
ATOM 1310 O O . LEU A 1 177 ? -10.851 -6.965 20.996 1.00 88.19 177 LEU A O 1
ATOM 1314 N N . ALA A 1 178 ? -10.482 -4.813 20.461 1.00 87.81 178 ALA A N 1
ATOM 1315 C CA . ALA A 1 178 ? -9.703 -4.528 21.663 1.00 87.81 178 ALA A CA 1
ATOM 1316 C C . ALA A 1 178 ? -10.542 -4.734 22.940 1.00 87.81 178 ALA A C 1
ATOM 1318 O O . ALA A 1 178 ? -10.082 -5.379 23.883 1.00 87.81 178 ALA A O 1
ATOM 1319 N N . ASN A 1 179 ? -11.797 -4.270 22.941 1.00 88.81 179 ASN A N 1
ATOM 1320 C CA . ASN A 1 179 ? -12.714 -4.413 24.079 1.00 88.81 179 ASN A CA 1
ATOM 1321 C C . ASN A 1 179 ? -13.173 -5.856 24.326 1.00 88.81 179 ASN A C 1
ATOM 1323 O O . ASN A 1 179 ? -13.510 -6.205 25.454 1.00 88.81 179 ASN A O 1
ATOM 1327 N N . LEU A 1 180 ? -13.166 -6.704 23.296 1.00 87.69 180 LEU A N 1
ATOM 1328 C CA . LEU A 1 180 ? -13.465 -8.134 23.419 1.00 87.69 180 LEU A CA 1
ATOM 1329 C C . LEU A 1 180 ? -12.329 -8.935 24.079 1.00 87.69 180 LEU A C 1
ATOM 1331 O O . LEU A 1 180 ? -12.476 -10.135 24.295 1.00 87.69 180 LEU A O 1
ATOM 1335 N N . GLY A 1 181 ? -11.209 -8.291 24.422 1.00 83.19 181 GLY A N 1
ATOM 1336 C CA . GLY A 1 181 ? -10.104 -8.932 25.132 1.00 83.19 181 GLY A CA 1
ATOM 1337 C C . GLY A 1 181 ? -9.096 -9.631 24.221 1.00 83.19 181 GLY A C 1
ATOM 1338 O O . GLY A 1 181 ? -8.209 -10.315 24.723 1.00 83.19 181 GLY A O 1
ATOM 1339 N N . PHE A 1 182 ? -9.157 -9.415 22.900 1.00 79.25 182 PHE A N 1
ATOM 1340 C CA . PHE A 1 182 ? -8.129 -9.894 21.963 1.00 79.25 182 PHE A CA 1
ATOM 1341 C C . PHE A 1 182 ? -6.785 -9.148 22.104 1.00 79.25 182 PHE A C 1
ATOM 1343 O O . PHE A 1 182 ? -5.826 -9.447 21.392 1.00 79.25 182 PHE A O 1
ATOM 1350 N N . GLY A 1 183 ? -6.704 -8.181 23.031 1.00 64.69 183 GLY A N 1
ATOM 1351 C CA . GLY A 1 183 ? -5.593 -7.241 23.147 1.00 64.69 183 GLY A CA 1
ATOM 1352 C C . GLY A 1 183 ? -5.525 -6.346 21.912 1.00 64.69 183 GLY A C 1
ATOM 1353 O O . GLY A 1 183 ? -6.245 -6.557 20.942 1.00 64.69 183 GLY A O 1
ATOM 1354 N N . GLY A 1 184 ? -4.654 -5.341 21.900 1.00 64.44 184 GLY A N 1
ATOM 1355 C CA . GLY A 1 184 ? -4.414 -4.499 20.716 1.00 64.44 184 GLY A CA 1
ATOM 1356 C C . GLY A 1 184 ? -3.773 -5.239 19.527 1.00 64.44 184 GLY A C 1
ATOM 1357 O O . GLY A 1 184 ? -2.954 -4.656 18.821 1.00 64.44 184 GLY A O 1
ATOM 1358 N N . GLY A 1 185 ? -4.078 -6.527 19.339 1.00 67.69 185 GLY A N 1
ATOM 1359 C CA . GLY A 1 185 ? -3.627 -7.346 18.230 1.00 67.69 185 GLY A CA 1
ATOM 1360 C C . GLY A 1 185 ? -4.024 -6.745 16.883 1.00 67.69 185 GLY A C 1
ATOM 1361 O O . GLY A 1 185 ? -5.023 -6.036 16.744 1.00 67.69 185 GLY A O 1
ATOM 1362 N N . GLY A 1 186 ? -3.202 -7.013 15.871 1.00 72.94 186 GLY A N 1
ATOM 1363 C CA . GLY A 1 186 ? -3.430 -6.506 14.525 1.00 72.94 186 GLY A CA 1
ATOM 1364 C C . GLY A 1 186 ? -4.718 -7.068 13.924 1.00 72.94 186 GLY A C 1
ATOM 1365 O O . GLY A 1 186 ? -4.884 -8.280 13.820 1.00 72.94 186 GLY A O 1
ATOM 1366 N N . LEU A 1 187 ? -5.612 -6.184 13.476 1.00 81.19 187 LEU A N 1
ATOM 1367 C CA . LEU A 1 187 ? -6.720 -6.568 12.604 1.00 81.19 187 LEU A CA 1
ATOM 1368 C C . LEU A 1 187 ? -6.146 -7.020 11.258 1.00 81.19 187 LEU A C 1
ATOM 1370 O O . LEU A 1 187 ? -5.531 -6.216 10.554 1.00 81.19 187 LEU A O 1
ATOM 1374 N N . LYS A 1 188 ? -6.388 -8.281 10.894 1.00 85.62 188 LYS A N 1
ATOM 1375 C CA . LYS A 1 188 ? -6.067 -8.825 9.574 1.00 85.62 188 LYS A CA 1
ATOM 1376 C C . LYS A 1 188 ? -7.362 -9.153 8.845 1.00 85.62 188 LYS A C 1
ATOM 1378 O O . LYS A 1 188 ? -8.123 -10.007 9.292 1.00 85.62 188 LYS A O 1
ATOM 1383 N N . LEU A 1 189 ? -7.629 -8.441 7.755 1.00 89.12 189 LEU A N 1
ATOM 1384 C CA . LEU A 1 189 ? -8.791 -8.697 6.906 1.00 89.12 189 LEU A CA 1
ATOM 1385 C C . LEU A 1 189 ? -8.399 -9.666 5.796 1.00 89.12 189 LEU A C 1
ATOM 1387 O O . LEU A 1 189 ? -7.253 -9.681 5.354 1.00 89.12 189 LEU A O 1
ATOM 1391 N N . TYR A 1 190 ? -9.351 -10.481 5.359 1.00 90.19 190 TYR A N 1
ATOM 1392 C CA . TYR A 1 190 ? -9.160 -11.444 4.282 1.00 90.19 190 TYR A CA 1
ATOM 1393 C C . TYR A 1 190 ? -10.237 -11.226 3.223 1.00 90.19 190 TYR A C 1
ATOM 1395 O O . TYR A 1 190 ? -11.419 -11.120 3.548 1.00 90.19 190 TYR A O 1
ATOM 1403 N N . ALA A 1 191 ? -9.822 -11.164 1.960 1.00 87.69 191 ALA A N 1
ATOM 1404 C CA . ALA A 1 191 ? -10.710 -11.184 0.805 1.00 87.69 191 ALA A CA 1
ATOM 1405 C C . ALA A 1 191 ? -10.626 -12.583 0.178 1.00 87.69 191 ALA A C 1
ATOM 1407 O O . ALA A 1 191 ? -9.657 -12.921 -0.506 1.00 87.69 191 ALA A O 1
ATOM 1408 N N . GLY A 1 192 ? -11.606 -13.438 0.488 1.00 88.69 192 GLY A N 1
ATOM 1409 C CA . GLY A 1 192 ? -11.510 -14.873 0.214 1.00 88.69 192 GLY A CA 1
ATOM 1410 C C . GLY A 1 192 ? -10.428 -15.521 1.083 1.00 88.69 192 GLY A C 1
ATOM 1411 O O . GLY A 1 192 ? -10.493 -15.450 2.306 1.00 88.69 192 GLY A O 1
ATOM 1412 N N . SER A 1 193 ? -9.419 -16.131 0.459 1.00 87.69 193 SER A N 1
ATOM 1413 C CA . SER A 1 193 ? -8.268 -16.744 1.146 1.00 87.69 193 SER A CA 1
ATOM 1414 C C . SER A 1 193 ? -7.046 -15.824 1.263 1.00 87.69 193 SER A C 1
ATOM 1416 O O . SER A 1 193 ? -6.038 -16.215 1.852 1.00 87.69 193 SER A O 1
ATOM 1418 N N . VAL A 1 194 ? -7.105 -14.610 0.708 1.00 90.25 194 VAL A N 1
ATOM 1419 C CA . VAL A 1 194 ? -5.935 -13.732 0.583 1.00 90.25 194 VAL A CA 1
ATOM 1420 C C . VAL A 1 194 ? -5.996 -12.603 1.615 1.00 90.25 194 VAL A C 1
ATOM 1422 O O . VAL A 1 194 ? -7.036 -11.948 1.728 1.00 90.25 194 VAL A O 1
ATOM 1425 N N . PRO A 1 195 ? -4.910 -12.345 2.364 1.00 90.75 195 PRO A N 1
ATOM 1426 C CA . PRO A 1 195 ? -4.886 -11.268 3.341 1.00 90.75 195 PRO A CA 1
ATOM 1427 C C . PRO A 1 195 ? -4.857 -9.883 2.685 1.00 90.75 195 PRO A C 1
ATOM 1429 O O . PRO A 1 195 ? -4.250 -9.679 1.632 1.00 90.75 195 PRO A O 1
ATOM 1432 N N . VAL A 1 196 ? -5.498 -8.934 3.361 1.00 93.25 196 VAL A N 1
ATOM 1433 C CA . VAL A 1 196 ? -5.490 -7.506 3.060 1.00 93.25 196 VAL A CA 1
ATOM 1434 C C . VAL A 1 196 ? -4.762 -6.786 4.189 1.00 93.25 196 VAL A C 1
ATOM 1436 O O . VAL A 1 196 ? -5.179 -6.825 5.351 1.00 93.25 196 VAL A O 1
ATOM 1439 N N . ASP A 1 197 ? -3.675 -6.123 3.825 1.00 92.88 197 ASP A N 1
ATOM 1440 C CA . ASP A 1 197 ? -2.854 -5.298 4.692 1.00 92.88 197 ASP A CA 1
ATOM 1441 C C . ASP A 1 197 ? -3.284 -3.830 4.593 1.00 92.88 197 ASP A C 1
ATOM 1443 O O . ASP A 1 197 ? -3.652 -3.334 3.526 1.00 92.88 197 ASP A O 1
ATOM 1447 N N . PHE A 1 198 ? -3.216 -3.118 5.718 1.00 93.31 198 PHE A N 1
ATOM 1448 C CA . PHE A 1 198 ? -3.555 -1.699 5.794 1.00 93.31 198 PHE A CA 1
ATOM 1449 C C . PHE A 1 198 ? -2.317 -0.868 6.097 1.00 93.31 198 PHE A C 1
ATOM 1451 O O . PHE A 1 198 ? -1.663 -1.074 7.122 1.00 93.31 198 PHE A O 1
ATOM 1458 N N . ILE A 1 199 ? -2.029 0.104 5.236 1.00 93.62 199 ILE A N 1
ATOM 1459 C CA . ILE A 1 199 ? -0.919 1.046 5.407 1.00 93.62 199 ILE A CA 1
ATOM 1460 C C . ILE A 1 199 ? -1.515 2.429 5.640 1.00 93.62 199 ILE A C 1
ATOM 1462 O O . ILE A 1 199 ? -2.194 2.966 4.766 1.00 93.62 199 ILE A O 1
ATOM 1466 N N . ARG A 1 200 ? -1.291 2.987 6.834 1.00 92.00 200 ARG A N 1
ATOM 1467 C CA . ARG A 1 200 ? -1.763 4.325 7.207 1.00 92.00 200 ARG A CA 1
ATOM 1468 C C . ARG A 1 200 ? -0.606 5.310 7.199 1.00 92.00 200 ARG A C 1
ATOM 1470 O O . ARG A 1 200 ? 0.360 5.103 7.924 1.00 92.00 200 ARG A O 1
ATOM 1477 N N . GLU A 1 201 ? -0.772 6.406 6.471 1.00 92.56 201 GLU A N 1
ATOM 1478 C CA . GLU A 1 201 ? 0.103 7.577 6.519 1.00 92.56 201 GLU A CA 1
ATOM 1479 C C . GLU A 1 201 ? -0.761 8.828 6.675 1.00 92.56 201 GLU A C 1
ATOM 1481 O O . GLU A 1 201 ? -1.530 9.193 5.785 1.00 92.56 201 GLU A O 1
ATOM 1486 N N . GLY A 1 202 ? -0.669 9.471 7.842 1.00 89.19 202 GLY A N 1
ATOM 1487 C CA . GLY A 1 202 ? -1.507 10.619 8.184 1.00 89.19 202 GLY A CA 1
ATOM 1488 C C . GLY A 1 202 ? -3.005 10.307 8.068 1.00 89.19 202 GLY A C 1
ATOM 1489 O O . GLY A 1 202 ? -3.532 9.426 8.758 1.00 89.19 202 GLY A O 1
ATOM 1490 N N . SER A 1 203 ? -3.688 11.049 7.194 1.00 89.81 203 SER A N 1
ATOM 1491 C CA . SER A 1 203 ? -5.122 10.916 6.904 1.00 89.81 203 SER A CA 1
ATOM 1492 C C . SER A 1 203 ? 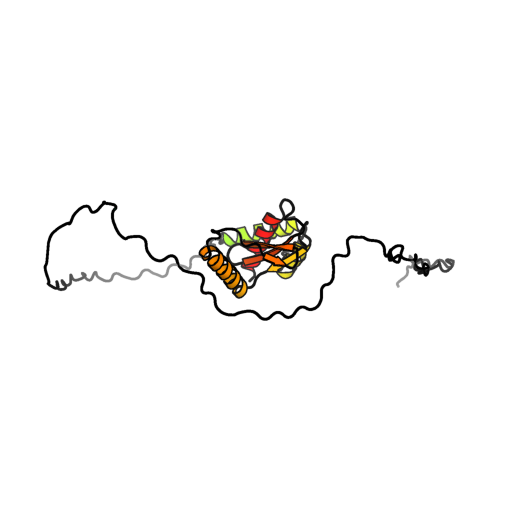-5.447 9.882 5.820 1.00 89.81 203 SER A C 1
ATOM 1494 O O . SER A 1 203 ? -6.623 9.591 5.596 1.00 89.81 203 SER A O 1
ATOM 1496 N N . VAL A 1 204 ? -4.441 9.314 5.148 1.00 93.50 204 VAL A N 1
ATOM 1497 C CA . VAL A 1 204 ? -4.639 8.336 4.074 1.00 93.50 204 VAL A CA 1
ATOM 1498 C C . VAL A 1 204 ? -4.424 6.926 4.591 1.00 93.50 204 VAL A C 1
ATOM 1500 O O . VAL A 1 204 ? -3.462 6.627 5.299 1.00 93.50 204 VAL A O 1
ATOM 1503 N N . LEU A 1 205 ? -5.330 6.041 4.186 1.00 94.94 205 LEU A N 1
ATOM 1504 C CA . LEU A 1 205 ? -5.234 4.611 4.413 1.00 94.94 205 LEU A CA 1
ATOM 1505 C C . LEU A 1 205 ? -5.271 3.892 3.065 1.00 94.94 205 LEU A C 1
ATOM 1507 O O . LEU A 1 205 ? -6.179 4.110 2.260 1.00 94.94 205 LEU A O 1
ATOM 1511 N N . LEU A 1 206 ? -4.286 3.032 2.826 1.00 95.62 206 LEU A N 1
ATOM 1512 C CA . LEU A 1 206 ? -4.246 2.131 1.681 1.00 95.62 206 LEU A CA 1
ATOM 1513 C C . LEU A 1 206 ? -4.626 0.725 2.132 1.00 95.62 206 LEU A C 1
ATOM 1515 O O . LEU A 1 206 ? -4.091 0.232 3.126 1.00 95.62 206 LEU A O 1
ATOM 1519 N N . ALA A 1 207 ? -5.528 0.092 1.388 1.00 95.44 207 ALA A N 1
ATOM 1520 C CA . ALA A 1 207 ? -5.827 -1.328 1.494 1.00 95.44 207 ALA A CA 1
ATOM 1521 C C .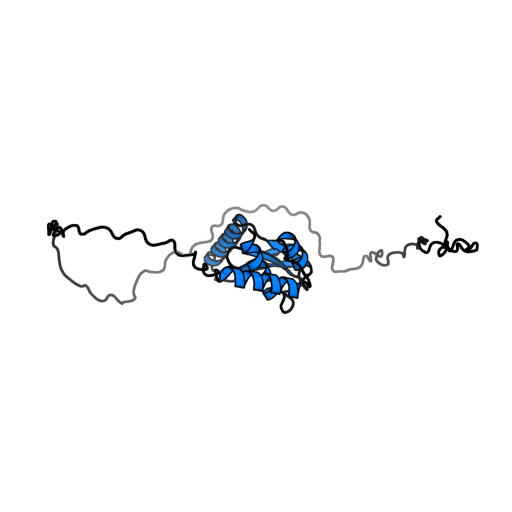 ALA A 1 207 ? -5.069 -2.061 0.387 1.00 95.44 207 ALA A C 1
ATOM 1523 O O . ALA A 1 207 ? -5.212 -1.726 -0.793 1.00 95.44 207 ALA A O 1
ATOM 1524 N N . VAL A 1 208 ? -4.248 -3.034 0.772 1.00 95.88 208 VAL A N 1
ATOM 1525 C CA . VAL A 1 208 ? -3.312 -3.708 -0.126 1.00 95.88 208 VAL A CA 1
ATOM 1526 C C . VAL A 1 208 ? -3.456 -5.212 0.024 1.00 95.88 208 VAL A C 1
ATOM 1528 O O . VAL A 1 208 ? -3.266 -5.765 1.099 1.00 95.88 208 VAL A O 1
ATOM 1531 N N . GLN A 1 209 ? -3.778 -5.886 -1.068 1.00 95.19 209 GLN A N 1
ATOM 1532 C CA . GLN A 1 209 ? -3.817 -7.336 -1.136 1.00 95.19 209 GLN A CA 1
ATOM 1533 C C . GLN A 1 209 ? -2.494 -7.839 -1.705 1.00 95.19 209 GLN A C 1
ATOM 1535 O O . GLN A 1 209 ? -2.121 -7.476 -2.825 1.00 95.19 209 GLN A O 1
ATOM 1540 N N . THR A 1 210 ? -1.797 -8.678 -0.944 1.00 92.62 210 THR A N 1
ATOM 1541 C CA . THR A 1 210 ? -0.460 -9.174 -1.294 1.00 92.62 210 THR A CA 1
ATOM 1542 C C . THR A 1 210 ? -0.477 -10.649 -1.715 1.00 92.62 210 THR A C 1
ATOM 1544 O O . THR A 1 210 ? -1.435 -11.392 -1.459 1.00 92.62 210 THR A O 1
ATOM 1547 N N . ASP A 1 211 ? 0.569 -11.095 -2.411 1.00 88.00 211 ASP A N 1
ATOM 1548 C CA . ASP A 1 211 ? 0.797 -12.511 -2.726 1.00 88.00 211 ASP A CA 1
ATOM 1549 C C . ASP A 1 211 ? 1.891 -13.102 -1.836 1.00 88.00 211 ASP A C 1
ATOM 1551 O O . ASP A 1 211 ? 3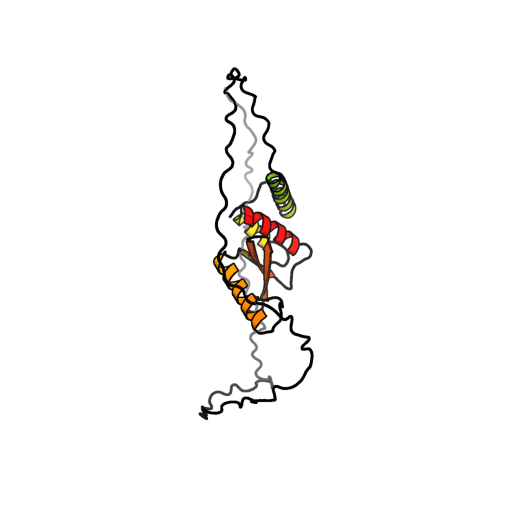.060 -13.157 -2.198 1.00 88.00 211 ASP A O 1
ATOM 1555 N N . GLY A 1 212 ? 1.506 -13.483 -0.616 1.00 85.31 212 GLY A N 1
ATOM 1556 C CA . GLY A 1 212 ? 2.434 -14.048 0.369 1.00 85.31 212 GLY A CA 1
ATOM 1557 C C . GLY A 1 212 ? 3.214 -13.013 1.187 1.00 85.31 212 GLY A C 1
ATOM 1558 O O . GLY A 1 212 ? 4.039 -13.402 2.009 1.00 85.31 212 GLY A O 1
ATOM 1559 N N . GLY A 1 213 ? 2.922 -11.719 1.020 1.00 88.94 213 GLY A N 1
ATOM 1560 C CA . GLY A 1 213 ? 3.515 -10.613 1.777 1.00 88.94 213 GLY A CA 1
ATOM 1561 C C . GLY A 1 213 ? 4.137 -9.537 0.886 1.00 88.94 213 GLY A C 1
ATOM 1562 O O . GLY A 1 213 ? 4.052 -9.590 -0.339 1.00 88.94 213 GLY A O 1
ATOM 1563 N N . PHE A 1 214 ? 4.756 -8.535 1.511 1.00 92.38 214 PHE A N 1
ATOM 1564 C CA . PHE A 1 214 ? 5.472 -7.480 0.794 1.00 92.38 214 PHE A CA 1
ATOM 1565 C C . PHE A 1 214 ? 6.862 -7.960 0.378 1.00 92.38 214 PHE A C 1
ATOM 1567 O O . PHE A 1 214 ? 7.621 -8.462 1.208 1.00 92.38 214 PHE A O 1
ATOM 1574 N N . ALA A 1 215 ? 7.220 -7.747 -0.890 1.00 93.00 215 ALA A N 1
ATOM 1575 C CA . ALA A 1 215 ? 8.609 -7.861 -1.311 1.00 93.00 215 ALA A CA 1
ATOM 1576 C C . ALA A 1 215 ? 9.472 -6.778 -0.621 1.00 93.00 215 ALA A C 1
ATOM 1578 O O . ALA A 1 215 ? 8.938 -5.749 -0.185 1.00 93.00 215 ALA A O 1
ATOM 1579 N N . PRO A 1 216 ? 10.798 -6.976 -0.514 1.00 94.38 216 PRO A N 1
ATOM 1580 C CA . PRO A 1 216 ? 11.684 -6.009 0.132 1.00 94.38 216 PRO A CA 1
ATOM 1581 C C . PRO A 1 216 ? 11.537 -4.601 -0.467 1.00 94.38 216 PRO A C 1
ATOM 1583 O O . PRO A 1 216 ? 11.572 -4.444 -1.685 1.00 94.38 216 PRO A O 1
ATOM 1586 N N . GLY A 1 217 ? 11.357 -3.580 0.376 1.00 92.75 217 GLY A N 1
ATOM 1587 C CA . GLY A 1 217 ? 11.237 -2.177 -0.049 1.00 92.75 217 GLY A CA 1
ATOM 1588 C C . GLY A 1 217 ? 9.851 -1.755 -0.560 1.00 92.75 217 GLY A C 1
ATOM 1589 O O . GLY A 1 217 ? 9.579 -0.559 -0.702 1.00 92.75 217 GLY A O 1
ATOM 1590 N N . VAL A 1 218 ? 8.946 -2.702 -0.844 1.00 95.12 218 VAL A N 1
ATOM 1591 C CA . VAL A 1 218 ? 7.615 -2.383 -1.395 1.00 95.12 218 VAL A CA 1
ATOM 1592 C C . VAL A 1 218 ? 6.737 -1.708 -0.352 1.00 95.12 218 VAL A C 1
ATOM 1594 O O . VAL A 1 218 ? 6.014 -0.766 -0.670 1.00 95.12 218 VAL A O 1
ATOM 1597 N N . ARG A 1 219 ? 6.816 -2.140 0.908 1.00 94.69 219 ARG A N 1
ATOM 1598 C CA . ARG A 1 219 ? 6.033 -1.537 1.990 1.00 94.69 219 ARG A CA 1
ATOM 1599 C C . ARG A 1 219 ? 6.422 -0.074 2.203 1.00 94.69 219 ARG A C 1
ATOM 1601 O O . ARG A 1 219 ? 5.548 0.774 2.345 1.00 94.69 219 ARG A O 1
ATOM 1608 N N . GLU A 1 220 ? 7.715 0.217 2.174 1.00 95.06 220 GLU A N 1
ATOM 1609 C CA . GLU A 1 220 ? 8.281 1.559 2.318 1.00 95.06 220 GLU A CA 1
ATOM 1610 C C . GLU A 1 220 ? 7.875 2.442 1.134 1.00 95.06 220 GLU A C 1
ATOM 1612 O O . GLU A 1 220 ? 7.404 3.562 1.323 1.00 95.06 220 GLU A O 1
ATOM 1617 N N . THR A 1 221 ? 7.946 1.897 -0.083 1.00 95.31 221 THR A N 1
ATOM 1618 C CA . THR A 1 221 ? 7.451 2.567 -1.295 1.00 95.31 221 THR A CA 1
ATOM 1619 C C . THR A 1 221 ? 5.975 2.943 -1.154 1.00 95.31 221 THR A C 1
ATOM 1621 O O . THR A 1 221 ? 5.582 4.065 -1.468 1.00 95.31 221 THR A O 1
ATOM 1624 N N . LEU A 1 222 ? 5.150 2.038 -0.622 1.00 95.56 222 LEU A N 1
ATOM 1625 C CA . LEU A 1 222 ? 3.728 2.295 -0.401 1.00 95.56 222 LEU A CA 1
ATOM 1626 C C . LEU A 1 222 ? 3.460 3.334 0.695 1.00 95.56 222 LEU A C 1
ATOM 1628 O O . LEU A 1 222 ? 2.447 4.027 0.621 1.00 95.56 222 LEU A O 1
ATOM 1632 N N . MET A 1 223 ? 4.351 3.492 1.677 1.00 94.94 223 MET A N 1
ATOM 1633 C CA . MET A 1 223 ? 4.268 4.594 2.644 1.00 94.94 223 MET A CA 1
ATOM 1634 C C . MET A 1 223 ? 4.524 5.944 1.959 1.00 94.94 223 MET A C 1
ATOM 1636 O O . MET A 1 223 ? 3.765 6.892 2.167 1.00 94.94 223 MET A O 1
ATOM 1640 N N . ILE A 1 224 ? 5.528 6.028 1.080 1.00 93.94 224 ILE A N 1
ATOM 1641 C CA . ILE A 1 224 ? 5.796 7.247 0.294 1.00 93.94 224 ILE A CA 1
ATOM 1642 C C . ILE A 1 224 ? 4.591 7.569 -0.598 1.00 93.94 224 ILE A C 1
ATOM 1644 O O . ILE A 1 224 ? 4.111 8.704 -0.606 1.00 93.94 224 ILE A O 1
ATOM 1648 N N . VAL A 1 225 ? 4.041 6.554 -1.273 1.00 94.38 225 VAL A N 1
ATOM 1649 C CA . VAL A 1 225 ? 2.818 6.678 -2.075 1.00 94.38 225 VAL A CA 1
ATOM 1650 C C . VAL A 1 225 ? 1.653 7.196 -1.231 1.00 94.38 225 VAL A C 1
ATOM 1652 O O . VAL A 1 225 ? 1.041 8.193 -1.596 1.00 94.38 225 VAL A O 1
ATOM 1655 N N . ALA A 1 226 ? 1.351 6.573 -0.089 1.00 94.25 226 ALA A N 1
ATOM 1656 C CA . ALA A 1 226 ? 0.238 6.982 0.769 1.00 94.25 226 ALA A CA 1
ATOM 1657 C C . ALA A 1 226 ? 0.364 8.444 1.221 1.00 94.25 226 ALA A C 1
ATOM 1659 O O . ALA A 1 226 ? -0.620 9.189 1.197 1.00 94.25 226 ALA A O 1
ATOM 1660 N N . ARG A 1 227 ? 1.582 8.865 1.579 1.00 91.88 227 ARG A N 1
ATOM 1661 C CA . ARG A 1 227 ? 1.879 10.245 1.968 1.00 91.88 227 ARG A CA 1
ATOM 1662 C C . ARG A 1 227 ? 1.659 11.225 0.817 1.00 91.88 227 ARG A C 1
ATOM 1664 O O . ARG A 1 227 ? 1.106 12.299 1.040 1.00 91.88 227 ARG A O 1
ATOM 1671 N N . GLU A 1 228 ? 2.040 10.853 -0.400 1.00 91.19 228 GLU A N 1
ATOM 1672 C CA . GLU A 1 228 ? 1.832 11.691 -1.580 1.00 91.19 228 GLU A CA 1
ATOM 1673 C C . GLU A 1 228 ? 0.346 11.827 -1.950 1.00 91.19 228 GLU A C 1
ATOM 1675 O O . GLU A 1 228 ? -0.143 12.917 -2.260 1.00 91.19 228 GLU A O 1
ATOM 1680 N N . LEU A 1 229 ? -0.417 10.740 -1.823 1.00 90.25 229 LEU A N 1
ATOM 1681 C CA . LEU A 1 229 ? -1.858 10.752 -2.073 1.00 90.25 229 LEU A CA 1
ATOM 1682 C C . LEU A 1 229 ? -2.647 11.582 -1.049 1.00 90.25 229 LEU A C 1
ATOM 1684 O O . LEU A 1 229 ? -3.759 12.011 -1.348 1.00 90.25 229 LEU A O 1
ATOM 1688 N N . GLY A 1 230 ? -2.097 11.815 0.146 1.00 86.12 230 GLY A N 1
ATOM 1689 C CA . GLY A 1 230 ? -2.733 12.638 1.180 1.00 86.12 230 GLY A CA 1
ATOM 1690 C C . GLY A 1 230 ? -2.707 14.133 0.899 1.00 86.12 230 GLY A C 1
ATOM 1691 O O . GLY A 1 230 ? -3.496 14.868 1.483 1.00 86.12 230 GLY A O 1
ATOM 1692 N N . ARG A 1 231 ? -1.837 14.577 -0.010 1.00 82.44 231 ARG A N 1
ATOM 1693 C CA . ARG A 1 231 ? -1.701 15.986 -0.398 1.00 82.44 231 ARG A CA 1
ATOM 1694 C C . ARG A 1 231 ? -2.595 16.372 -1.574 1.00 82.44 231 ARG A C 1
ATOM 1696 O O . ARG A 1 231 ? -2.950 17.534 -1.709 1.00 82.44 231 ARG A O 1
ATOM 1703 N N . THR A 1 232 ? -2.908 15.423 -2.452 1.00 66.88 232 THR A N 1
ATOM 1704 C CA . THR A 1 232 ? -3.682 15.659 -3.686 1.00 66.88 232 THR A CA 1
ATOM 1705 C C . THR A 1 232 ? -5.191 15.478 -3.506 1.00 66.88 232 THR A C 1
ATOM 1707 O O . THR A 1 232 ? -5.924 15.508 -4.490 1.00 66.88 232 THR A O 1
ATOM 1710 N N . ALA A 1 233 ? -5.646 15.262 -2.269 1.00 57.00 233 ALA A N 1
ATOM 1711 C CA . ALA A 1 233 ? -7.021 14.926 -1.921 1.00 57.00 233 ALA A CA 1
ATOM 1712 C C . ALA A 1 233 ? -7.812 16.088 -1.323 1.00 57.00 233 ALA A C 1
ATOM 1714 O O . ALA A 1 233 ? -7.183 16.959 -0.686 1.00 57.00 233 ALA A O 1
#